Protein AF-A0A838SJP7-F1 (afdb_monomer_lite)

Structure (mmCIF, N/CA/C/O backbone):
data_AF-A0A838SJP7-F1
#
_entry.id   AF-A0A838SJP7-F1
#
loop_
_atom_site.group_PDB
_atom_site.id
_atom_site.type_symbol
_atom_site.label_atom_id
_atom_site.label_alt_id
_atom_site.label_comp_id
_atom_site.label_asym_id
_atom_site.label_entity_id
_atom_site.label_seq_id
_atom_site.pdbx_PDB_ins_code
_atom_site.Cartn_x
_atom_site.Cartn_y
_atom_site.Cartn_z
_atom_site.occupancy
_atom_site.B_iso_or_equiv
_atom_site.auth_seq_id
_atom_site.auth_comp_id
_atom_site.auth_asym_id
_atom_site.auth_atom_id
_atom_site.pdbx_PDB_model_num
ATOM 1 N N . MET A 1 1 ? 67.060 33.204 -70.719 1.00 39.97 1 MET A N 1
ATOM 2 C CA . MET A 1 1 ? 67.240 33.918 -69.438 1.00 39.97 1 MET A CA 1
ATOM 3 C C . MET A 1 1 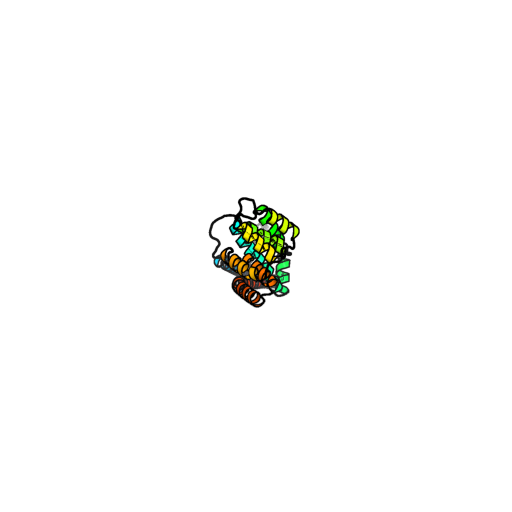? 65.880 34.005 -68.773 1.00 39.97 1 MET A C 1
ATOM 5 O O . MET A 1 1 ? 64.889 34.163 -69.470 1.00 39.97 1 MET A O 1
ATOM 9 N N . GLU A 1 2 ? 65.874 33.733 -67.476 1.00 40.06 2 GLU A N 1
ATOM 10 C CA . GLU A 1 2 ? 64.785 33.235 -66.629 1.00 40.06 2 GLU A CA 1
ATOM 11 C C . GLU A 1 2 ? 63.467 34.027 -66.650 1.00 40.06 2 GLU A C 1
ATOM 13 O O . GLU A 1 2 ? 63.434 35.211 -66.326 1.00 40.06 2 GLU A O 1
ATOM 18 N N . SER A 1 3 ? 62.356 33.327 -66.898 1.00 43.34 3 SER A N 1
ATOM 19 C CA . SER A 1 3 ? 61.020 33.724 -66.450 1.00 43.34 3 SER A CA 1
ATOM 20 C C . SER A 1 3 ? 60.766 33.109 -65.071 1.00 43.34 3 SER A C 1
ATOM 22 O O . SER A 1 3 ? 60.352 31.955 -64.966 1.00 43.34 3 SER A O 1
ATOM 24 N N . LYS A 1 4 ? 61.049 33.863 -64.003 1.00 46.22 4 LYS A N 1
ATOM 25 C CA . LYS A 1 4 ? 60.664 33.484 -62.637 1.00 46.22 4 LYS A CA 1
ATOM 26 C C . LYS A 1 4 ? 59.152 33.643 -62.493 1.00 46.22 4 LYS A C 1
ATOM 28 O O . LYS A 1 4 ? 58.646 34.757 -62.381 1.00 46.22 4 LYS A O 1
ATOM 33 N N . GLN A 1 5 ? 58.452 32.512 -62.537 1.00 49.16 5 GLN A N 1
ATOM 34 C CA . GLN A 1 5 ? 57.064 32.389 -62.111 1.00 49.16 5 GLN A CA 1
ATOM 35 C C . GLN A 1 5 ? 56.946 32.852 -60.656 1.00 49.16 5 GLN A C 1
ATOM 37 O O . GLN A 1 5 ? 57.627 32.332 -59.771 1.00 49.16 5 GLN A O 1
ATOM 42 N N . LEU A 1 6 ? 56.075 33.834 -60.431 1.00 42.12 6 LEU A N 1
ATOM 43 C CA . LEU A 1 6 ? 55.527 34.129 -59.116 1.00 42.12 6 LEU A CA 1
ATOM 44 C C . LEU A 1 6 ? 54.721 32.897 -58.685 1.00 42.12 6 LEU A C 1
ATOM 46 O O . LEU A 1 6 ? 53.654 32.626 -59.230 1.00 42.12 6 LEU A O 1
ATOM 50 N N . VAL A 1 7 ? 55.266 32.125 -57.750 1.00 49.41 7 VAL A N 1
ATOM 51 C CA . VAL A 1 7 ? 54.495 31.148 -56.984 1.00 49.41 7 VAL A CA 1
ATOM 52 C C . VAL A 1 7 ? 53.658 31.959 -56.003 1.00 49.41 7 VAL A C 1
ATOM 54 O O . VAL A 1 7 ? 54.206 32.585 -55.101 1.00 49.41 7 VAL A O 1
ATOM 57 N N . ASP A 1 8 ? 52.350 32.006 -56.236 1.00 49.16 8 ASP A N 1
ATOM 58 C CA . ASP A 1 8 ? 51.366 32.512 -55.284 1.00 49.16 8 ASP A CA 1
ATOM 59 C C . ASP A 1 8 ? 51.040 31.382 -54.287 1.00 49.16 8 ASP A C 1
ATOM 61 O O . ASP A 1 8 ? 50.435 30.384 -54.684 1.00 49.16 8 ASP A O 1
ATOM 65 N N . PRO A 1 9 ? 51.455 31.479 -53.010 1.00 47.22 9 PRO A N 1
ATOM 66 C CA . PRO A 1 9 ? 51.273 30.408 -52.036 1.00 47.22 9 PRO A CA 1
ATOM 67 C C . PRO A 1 9 ? 49.870 30.392 -51.403 1.00 47.22 9 PRO A C 1
ATOM 69 O O . PRO A 1 9 ? 49.667 29.697 -50.413 1.00 47.22 9 PRO A O 1
ATOM 72 N N . THR A 1 10 ? 48.898 31.151 -51.921 1.00 48.44 10 THR A N 1
ATOM 73 C CA . THR A 1 10 ? 47.579 31.293 -51.273 1.00 48.44 10 THR A CA 1
ATOM 74 C C . THR A 1 10 ? 46.455 30.435 -51.860 1.00 48.44 10 THR A C 1
ATOM 76 O O . THR A 1 10 ? 45.319 30.522 -51.390 1.00 48.44 10 THR A O 1
ATOM 79 N N . SER A 1 11 ? 46.742 29.567 -52.837 1.00 43.69 11 SER A N 1
ATOM 80 C CA . SER A 1 11 ? 45.708 28.760 -53.511 1.00 43.69 11 SER A CA 1
ATOM 81 C C . SER A 1 11 ? 45.457 27.366 -52.917 1.00 43.69 11 SER A C 1
ATOM 83 O O . SER A 1 11 ? 44.353 26.854 -53.085 1.00 43.69 11 SER A O 1
ATOM 85 N N . ASP A 1 12 ? 46.390 26.792 -52.150 1.00 44.19 12 ASP A N 1
ATOM 86 C CA . ASP A 1 12 ? 46.246 25.409 -51.653 1.00 44.19 12 ASP A CA 1
ATOM 87 C C . ASP A 1 12 ? 45.574 25.286 -50.276 1.00 44.19 12 ASP A C 1
ATOM 89 O O . ASP A 1 12 ? 45.090 24.221 -49.915 1.00 44.19 12 ASP A O 1
ATOM 93 N N . THR A 1 13 ? 45.466 26.359 -49.489 1.00 44.88 13 THR A N 1
ATOM 94 C CA . THR A 1 13 ? 44.974 26.248 -48.096 1.00 44.88 13 THR A CA 1
ATOM 95 C C . THR A 1 13 ? 43.455 26.392 -47.944 1.00 44.88 13 THR A C 1
ATOM 97 O O . THR A 1 13 ? 42.949 26.397 -46.824 1.00 44.88 13 THR A O 1
ATOM 100 N N . ARG A 1 14 ? 42.703 26.546 -49.043 1.00 39.28 14 ARG A N 1
ATOM 101 C CA . ARG A 1 14 ? 41.240 26.753 -49.006 1.00 39.28 14 ARG A CA 1
ATOM 102 C C . ARG A 1 14 ? 40.398 25.536 -49.392 1.00 39.28 14 ARG A C 1
ATOM 104 O O . ARG A 1 14 ? 39.179 25.633 -49.293 1.00 39.28 14 ARG A O 1
ATOM 111 N N . LEU A 1 15 ? 41.009 24.423 -49.797 1.00 43.50 15 LEU A N 1
ATOM 112 C CA . LEU A 1 15 ? 40.281 23.231 -50.259 1.00 43.50 15 LEU A CA 1
ATOM 113 C C . LEU A 1 15 ? 40.162 22.100 -49.223 1.00 43.50 15 LEU A C 1
ATOM 115 O O . LEU A 1 15 ? 39.447 21.145 -49.492 1.00 43.50 15 LEU A O 1
ATOM 119 N N . ASP A 1 16 ? 40.749 22.240 -48.031 1.00 40.62 16 ASP A N 1
ATOM 120 C CA . ASP A 1 16 ? 40.711 21.196 -46.986 1.00 40.62 16 ASP A CA 1
ATOM 121 C C . ASP A 1 16 ? 39.769 21.494 -45.804 1.00 40.62 16 ASP A C 1
ATOM 123 O O . ASP A 1 16 ? 39.676 20.714 -44.863 1.00 40.62 16 ASP A O 1
ATOM 127 N N . LEU A 1 17 ? 39.000 22.589 -45.839 1.00 45.03 17 LEU A N 1
ATOM 128 C CA . LEU A 1 17 ? 37.960 22.876 -44.827 1.00 45.03 17 LEU A CA 1
ATOM 129 C C . LEU A 1 17 ? 36.590 22.286 -45.191 1.00 45.03 17 LEU A C 1
ATOM 131 O O . LEU A 1 17 ? 35.548 22.749 -44.728 1.00 45.03 17 LEU A O 1
ATOM 135 N N . GLN A 1 18 ? 36.607 21.269 -46.043 1.00 43.44 18 GLN A N 1
ATOM 136 C CA . GLN A 1 18 ? 35.438 20.523 -46.468 1.00 43.44 18 GLN A CA 1
ATOM 137 C C . GLN A 1 18 ? 35.717 19.025 -46.311 1.00 43.44 18 GLN A C 1
ATOM 139 O O . GLN A 1 18 ? 35.424 18.224 -47.194 1.00 43.44 18 GLN A O 1
ATOM 144 N N . GLU A 1 19 ? 36.239 18.634 -45.142 1.00 46.19 19 GLU A N 1
ATOM 145 C CA . GLU A 1 19 ? 35.730 17.414 -44.520 1.00 46.19 19 GLU A CA 1
ATOM 146 C C . GLU A 1 19 ? 34.224 17.633 -44.375 1.00 46.19 19 GLU A C 1
ATOM 148 O O . GLU A 1 19 ? 33.737 18.255 -43.429 1.00 46.19 19 GLU A O 1
ATOM 153 N N . GLU A 1 20 ? 33.482 17.204 -45.398 1.00 45.81 20 GLU A N 1
ATOM 154 C CA . GLU A 1 20 ? 32.077 16.899 -45.251 1.00 45.81 20 GLU A CA 1
ATOM 155 C C . GLU A 1 20 ? 31.984 16.056 -43.990 1.00 45.81 20 GLU A C 1
ATOM 157 O O . GLU A 1 20 ? 32.400 14.896 -43.969 1.00 45.81 20 GLU A O 1
ATOM 162 N N . ILE A 1 21 ? 31.459 16.643 -42.919 1.00 51.12 21 ILE A N 1
ATOM 163 C CA . ILE A 1 21 ? 30.946 15.852 -41.822 1.00 51.12 21 ILE A CA 1
ATOM 164 C C . ILE A 1 21 ? 29.788 15.093 -42.461 1.00 51.12 21 ILE A C 1
ATOM 166 O O . ILE A 1 21 ? 28.665 15.596 -42.532 1.00 51.12 21 ILE A O 1
ATOM 170 N N . GLN A 1 22 ? 30.083 13.918 -43.019 1.00 52.28 22 GLN A N 1
ATOM 171 C CA . GLN A 1 22 ? 29.108 12.967 -43.514 1.00 52.28 22 GLN A CA 1
ATOM 172 C C . GLN A 1 22 ? 28.396 12.429 -42.280 1.00 52.28 22 GLN A C 1
ATOM 174 O O . GLN A 1 22 ? 28.623 11.312 -41.822 1.00 52.28 22 GLN A O 1
ATOM 179 N N . PHE A 1 23 ? 27.552 13.278 -41.691 1.00 53.94 23 PHE A N 1
ATOM 180 C CA . PHE A 1 23 ? 26.552 12.875 -40.731 1.00 53.94 23 PHE A CA 1
ATOM 181 C C . PHE A 1 23 ? 25.735 11.812 -41.439 1.00 53.94 23 PHE A C 1
ATOM 183 O O . PHE A 1 23 ? 24.982 12.101 -42.370 1.00 53.94 23 PHE A O 1
ATOM 190 N N . SER A 1 24 ? 25.972 10.563 -41.048 1.00 65.50 24 SER A N 1
ATOM 191 C CA . SER A 1 24 ? 25.307 9.408 -41.619 1.00 65.50 24 SER A CA 1
ATOM 192 C C . SER A 1 24 ? 23.805 9.665 -41.554 1.00 65.50 24 SER A C 1
ATOM 194 O O . SER A 1 24 ? 23.215 9.680 -40.477 1.00 65.50 24 SER A O 1
ATOM 196 N N . SER A 1 25 ? 23.178 9.917 -42.707 1.00 68.38 25 SER A N 1
ATOM 197 C CA . SER A 1 25 ? 21.729 10.137 -42.804 1.00 68.38 25 SER A CA 1
ATOM 198 C C . SER A 1 25 ? 20.963 8.972 -42.158 1.00 68.38 25 SER A C 1
ATOM 200 O O . SER A 1 25 ? 19.933 9.168 -41.517 1.00 68.38 25 SER A O 1
ATOM 202 N N . LEU A 1 26 ? 21.552 7.774 -42.221 1.00 68.62 26 LEU A N 1
ATOM 203 C CA . LEU A 1 26 ? 21.136 6.574 -41.503 1.00 68.62 26 LEU A CA 1
ATOM 204 C C . LEU A 1 26 ? 21.110 6.762 -39.979 1.00 68.62 26 LEU A C 1
ATOM 206 O O . LEU A 1 26 ? 20.119 6.401 -39.351 1.00 68.62 26 LEU A O 1
ATOM 210 N N . LEU A 1 27 ? 22.148 7.359 -39.387 1.00 70.06 27 LEU A N 1
ATOM 211 C CA . LEU A 1 27 ? 22.203 7.647 -37.950 1.00 70.06 27 LEU A CA 1
ATOM 212 C C . LEU A 1 27 ? 21.099 8.628 -37.537 1.00 70.06 27 LEU A C 1
ATOM 214 O O . LEU A 1 27 ? 20.432 8.407 -36.529 1.00 70.06 27 LEU A O 1
ATOM 218 N N . THR A 1 28 ? 20.850 9.667 -38.336 1.00 78.31 28 THR A N 1
ATOM 219 C CA . THR A 1 28 ? 19.790 10.648 -38.056 1.00 78.31 28 THR A CA 1
ATOM 220 C C . THR A 1 28 ? 18.397 10.024 -38.146 1.00 78.31 28 THR A C 1
ATOM 222 O O . THR A 1 28 ? 17.562 10.272 -37.280 1.00 78.31 28 THR A O 1
ATOM 225 N N . VAL A 1 29 ? 18.139 9.178 -39.151 1.00 77.31 29 VAL A N 1
ATOM 226 C CA . VAL A 1 29 ? 16.848 8.482 -39.312 1.00 77.31 29 VAL A CA 1
ATOM 227 C C . VAL A 1 29 ? 16.608 7.480 -38.183 1.00 77.31 29 VAL A C 1
ATOM 229 O O . VAL A 1 29 ? 15.500 7.414 -37.654 1.00 77.31 29 VAL A O 1
ATOM 232 N N . VAL A 1 30 ? 17.635 6.732 -37.773 1.00 70.38 30 VAL A N 1
ATOM 233 C CA . VAL A 1 30 ? 17.539 5.793 -36.645 1.00 70.38 30 VAL A CA 1
ATOM 234 C C . VAL A 1 30 ? 17.325 6.542 -35.332 1.00 70.38 30 VAL A C 1
ATOM 236 O O . VAL A 1 30 ? 16.440 6.169 -34.568 1.00 70.38 30 VAL A O 1
ATOM 239 N N . CYS A 1 31 ? 18.062 7.631 -35.096 1.00 75.00 31 CYS A N 1
ATOM 240 C CA . CYS A 1 31 ? 17.875 8.480 -33.920 1.00 75.00 31 CYS A CA 1
ATOM 241 C C . CYS A 1 31 ? 16.445 9.034 -33.864 1.00 75.00 31 CYS A C 1
ATOM 243 O O . CYS A 1 31 ? 15.771 8.921 -32.845 1.00 75.00 31 CYS A O 1
ATOM 245 N N . LEU A 1 32 ? 15.929 9.527 -34.992 1.00 81.94 32 LEU A N 1
ATOM 246 C CA . LEU A 1 32 ? 14.564 10.033 -35.085 1.00 81.94 32 LEU A CA 1
ATOM 247 C C . LEU A 1 32 ? 13.522 8.932 -34.849 1.00 81.94 32 LEU A C 1
ATOM 249 O O . LEU A 1 32 ? 12.535 9.177 -34.161 1.00 81.94 32 LEU A O 1
ATOM 253 N N . MET A 1 33 ? 13.745 7.715 -35.356 1.00 78.38 33 MET A N 1
ATOM 254 C CA . MET A 1 33 ? 12.860 6.571 -35.115 1.00 78.38 33 MET A CA 1
ATOM 255 C C . MET A 1 33 ? 12.864 6.152 -33.639 1.00 78.38 33 MET A C 1
ATOM 257 O O . MET A 1 33 ? 11.799 5.910 -33.078 1.00 78.38 33 MET A O 1
ATOM 261 N N . VAL A 1 34 ? 14.034 6.119 -32.996 1.00 78.88 34 VAL A N 1
ATOM 262 C CA . VAL A 1 34 ? 14.177 5.833 -31.560 1.00 78.88 34 VAL A CA 1
ATOM 263 C C . VAL A 1 34 ? 13.486 6.908 -30.721 1.00 78.88 34 VAL A C 1
ATOM 265 O O . VAL A 1 34 ? 12.701 6.576 -29.834 1.00 78.88 34 VAL A O 1
ATOM 268 N N . CYS A 1 35 ? 13.696 8.188 -31.034 1.00 79.69 35 CYS A N 1
ATOM 269 C CA . CYS A 1 35 ? 13.020 9.293 -30.358 1.00 79.69 35 CYS A CA 1
ATOM 270 C C . CYS A 1 35 ? 11.501 9.243 -30.558 1.00 79.69 35 CYS A C 1
ATOM 272 O O . CYS A 1 35 ? 10.759 9.443 -29.602 1.00 79.69 35 CYS A O 1
ATOM 274 N N . ALA A 1 36 ? 11.024 8.948 -31.770 1.00 82.19 36 ALA A N 1
ATOM 275 C CA . ALA A 1 36 ? 9.597 8.825 -32.057 1.00 82.19 36 ALA A CA 1
ATOM 276 C C . ALA A 1 36 ? 8.967 7.619 -31.342 1.00 82.19 36 ALA A C 1
ATOM 278 O O . ALA A 1 36 ? 7.866 7.739 -30.808 1.00 82.19 36 ALA A O 1
ATOM 279 N N . ALA A 1 37 ? 9.669 6.483 -31.278 1.00 78.75 37 ALA A N 1
ATOM 280 C CA . ALA A 1 37 ? 9.228 5.302 -30.541 1.00 78.75 37 ALA A CA 1
ATOM 281 C C . ALA A 1 37 ? 9.168 5.569 -29.029 1.00 78.75 37 ALA A C 1
ATOM 283 O O . ALA A 1 37 ? 8.153 5.278 -28.399 1.00 78.75 37 ALA A O 1
ATOM 284 N N . GLY A 1 38 ? 10.207 6.191 -28.462 1.00 76.69 38 GLY A N 1
ATOM 285 C CA . GLY A 1 38 ? 10.229 6.606 -27.058 1.00 76.69 38 GLY A CA 1
ATOM 286 C C . GLY A 1 38 ? 9.119 7.608 -26.737 1.00 76.69 38 GLY A C 1
ATOM 287 O O . GLY A 1 38 ? 8.374 7.422 -25.779 1.00 76.69 38 GLY A O 1
ATOM 288 N N . MET A 1 39 ? 8.930 8.623 -27.585 1.00 80.31 39 MET A N 1
ATOM 289 C CA . MET A 1 39 ? 7.854 9.604 -27.428 1.00 80.31 39 MET A CA 1
ATOM 290 C C . MET A 1 39 ? 6.471 8.953 -27.537 1.00 80.31 39 MET A C 1
ATOM 292 O O . MET A 1 39 ? 5.584 9.279 -26.757 1.00 80.31 39 MET A O 1
ATOM 296 N N . GLY A 1 40 ? 6.282 8.006 -28.460 1.00 80.88 40 GLY A N 1
ATOM 297 C CA . GLY A 1 40 ? 5.042 7.243 -28.597 1.00 80.88 40 GLY A CA 1
ATOM 298 C C . GLY A 1 40 ? 4.737 6.384 -27.369 1.00 80.88 40 GLY A C 1
ATOM 299 O O . GLY A 1 40 ? 3.595 6.366 -26.914 1.00 80.88 40 GLY A O 1
ATOM 300 N N . LEU A 1 41 ? 5.751 5.731 -26.789 1.00 76.38 41 LEU A N 1
ATOM 301 C CA . LEU A 1 41 ? 5.622 4.967 -25.543 1.00 76.38 41 LEU A CA 1
ATOM 302 C C . LEU A 1 41 ? 5.263 5.867 -24.356 1.00 76.38 41 LEU A C 1
ATOM 304 O O . LEU A 1 41 ? 4.349 5.540 -23.600 1.00 76.38 41 LEU A O 1
ATOM 308 N N . LEU A 1 42 ? 5.924 7.020 -24.222 1.00 74.75 42 LEU A N 1
ATOM 309 C CA . LEU A 1 42 ? 5.605 8.005 -23.186 1.00 74.75 42 LEU A CA 1
ATOM 310 C C . LEU A 1 42 ? 4.189 8.555 -23.362 1.00 74.75 42 LEU A C 1
ATOM 312 O O . LEU A 1 42 ? 3.421 8.618 -22.405 1.00 74.75 42 LEU A O 1
ATOM 316 N N . PHE A 1 43 ? 3.809 8.900 -24.592 1.00 77.44 43 PHE A N 1
ATOM 317 C CA . PHE A 1 43 ? 2.475 9.402 -24.894 1.00 77.44 43 PHE A CA 1
ATOM 318 C C . PHE A 1 43 ? 1.406 8.345 -24.608 1.00 77.44 43 PHE A C 1
ATOM 320 O O . PHE A 1 43 ? 0.384 8.664 -24.012 1.00 77.44 43 PHE A O 1
ATOM 327 N N . TRP A 1 44 ? 1.650 7.077 -24.940 1.00 74.31 44 TRP A N 1
ATOM 328 C CA . TRP A 1 44 ? 0.776 5.956 -24.585 1.00 74.31 44 TRP A CA 1
ATOM 329 C C . TRP A 1 44 ? 0.649 5.765 -23.065 1.00 74.31 44 TRP A C 1
ATOM 331 O O . TRP A 1 44 ? -0.452 5.562 -22.551 1.00 74.31 44 TRP A O 1
ATOM 341 N N . ALA A 1 45 ? 1.756 5.880 -22.324 1.00 68.50 45 ALA A N 1
ATOM 342 C CA . ALA A 1 45 ? 1.760 5.780 -20.865 1.00 68.50 45 ALA A CA 1
ATOM 343 C C . ALA A 1 45 ? 0.970 6.922 -20.195 1.00 68.50 45 ALA A C 1
ATOM 345 O O . ALA A 1 45 ? 0.226 6.693 -19.236 1.00 68.50 45 ALA A O 1
ATOM 346 N N . VAL A 1 46 ? 1.099 8.142 -20.724 1.00 67.31 46 VAL A N 1
ATOM 347 C CA . VAL A 1 46 ? 0.424 9.341 -20.208 1.00 67.31 46 VAL A CA 1
ATOM 348 C C . VAL A 1 46 ? -1.053 9.380 -20.607 1.00 67.31 46 VAL A C 1
ATOM 350 O O . VAL A 1 46 ? -1.898 9.656 -19.766 1.00 67.31 46 VAL A O 1
ATOM 353 N N . THR A 1 47 ? -1.398 9.070 -21.857 1.00 63.19 47 THR A N 1
ATOM 354 C CA . THR A 1 47 ? -2.779 9.211 -22.366 1.00 63.19 47 THR A CA 1
ATOM 355 C C . THR A 1 47 ? -3.751 8.149 -21.867 1.00 63.19 47 THR A C 1
ATOM 357 O O . THR A 1 47 ? -4.947 8.406 -21.840 1.00 63.19 47 THR A O 1
ATOM 360 N N . LEU A 1 48 ? -3.272 6.985 -21.418 1.00 51.47 48 LEU A N 1
ATOM 361 C CA . LEU A 1 48 ? -4.107 6.014 -20.698 1.00 51.47 48 LEU A CA 1
ATOM 362 C C . LEU A 1 48 ? -4.081 6.204 -19.169 1.00 51.47 48 LEU A C 1
ATOM 364 O O . LEU A 1 48 ? -4.695 5.409 -18.453 1.00 51.47 48 LEU A O 1
ATOM 368 N N . SER A 1 49 ? -3.373 7.219 -18.663 1.00 50.66 49 SER A N 1
ATOM 369 C CA . SER A 1 49 ? -3.533 7.721 -17.294 1.00 50.66 49 SER A CA 1
ATOM 370 C C . SER A 1 49 ? -4.647 8.771 -17.296 1.00 50.66 49 SER A C 1
ATOM 372 O O . SER A 1 49 ? -4.404 9.955 -17.080 1.00 50.66 49 SER A O 1
ATOM 374 N N . ASP A 1 50 ? -5.871 8.342 -17.598 1.00 44.97 50 ASP A N 1
ATOM 375 C CA . ASP A 1 50 ? -7.030 9.205 -17.882 1.00 44.97 50 ASP A CA 1
ATOM 376 C C . ASP A 1 50 ? -7.615 9.911 -16.636 1.00 44.97 50 ASP A C 1
ATOM 378 O O . ASP A 1 50 ? -8.794 10.234 -16.581 1.00 44.97 50 ASP A O 1
ATOM 382 N N . ASP A 1 51 ? -6.801 10.156 -15.605 1.00 46.56 51 ASP A N 1
ATOM 383 C CA . ASP A 1 51 ? -7.261 10.726 -14.331 1.00 46.56 51 ASP A CA 1
ATOM 384 C C . ASP A 1 51 ? -6.335 11.832 -13.791 1.00 46.56 51 ASP A C 1
ATOM 386 O O . ASP A 1 51 ? -6.383 12.220 -12.619 1.00 46.56 51 ASP A O 1
ATOM 390 N N . VAL A 1 52 ? -5.495 12.391 -14.673 1.00 44.50 52 VAL A N 1
ATOM 391 C CA . VAL A 1 52 ? -4.745 13.631 -14.421 1.00 44.50 52 VAL A CA 1
ATOM 392 C C . VAL A 1 52 ? -5.630 14.824 -14.777 1.00 44.50 52 VAL A C 1
ATOM 394 O O . VAL A 1 52 ? -5.332 15.609 -15.676 1.00 44.50 52 VAL A O 1
ATOM 397 N N . ARG A 1 53 ? -6.766 14.974 -14.090 1.00 39.97 53 ARG A N 1
ATOM 398 C CA . ARG A 1 53 ? -7.499 16.244 -14.090 1.00 39.97 53 ARG A CA 1
ATOM 399 C C . ARG A 1 53 ? -8.041 16.591 -12.706 1.00 39.97 53 ARG A C 1
ATOM 401 O O . ARG A 1 53 ? -9.042 16.051 -12.263 1.00 39.97 53 ARG A O 1
ATOM 408 N N . LEU A 1 54 ? -7.370 17.592 -12.129 1.00 41.88 54 LEU A N 1
ATOM 409 C CA . LEU A 1 54 ? -7.891 18.678 -11.291 1.00 41.88 54 LEU A CA 1
ATOM 410 C C . LEU A 1 54 ? -8.673 18.277 -10.029 1.00 41.88 54 LEU A C 1
ATOM 412 O O . LEU A 1 54 ? -9.877 18.052 -10.089 1.00 41.88 54 LEU A O 1
ATOM 416 N N . ALA A 1 55 ? -8.007 18.348 -8.875 1.00 34.25 55 ALA A N 1
ATOM 417 C CA . ALA A 1 55 ? -8.272 19.329 -7.809 1.00 34.25 55 ALA A CA 1
ATOM 418 C C . ALA A 1 55 ? -7.742 18.790 -6.471 1.00 34.25 55 ALA A C 1
ATOM 420 O O . ALA A 1 55 ? -8.156 17.715 -6.035 1.00 34.25 55 ALA A O 1
ATOM 421 N N . SER A 1 56 ? -6.875 19.566 -5.817 1.00 38.72 56 SER A N 1
ATOM 422 C CA . SER A 1 56 ? -6.487 19.356 -4.420 1.00 38.72 56 SER A CA 1
ATOM 423 C C . SER A 1 56 ? -7.736 19.308 -3.531 1.00 38.72 56 SER A C 1
ATOM 425 O O . SER A 1 56 ? -8.691 20.066 -3.730 1.00 38.72 56 SER A O 1
ATOM 427 N N . PRO A 1 57 ? -7.780 18.348 -2.603 1.00 52.53 57 PRO A N 1
ATOM 428 C CA . PRO A 1 57 ? -7.104 18.470 -1.315 1.00 52.53 57 PRO A CA 1
ATOM 429 C C . PRO A 1 57 ? -5.914 17.510 -1.243 1.00 52.53 57 PRO A C 1
ATOM 431 O O . PRO A 1 57 ? -6.047 16.354 -1.639 1.00 52.53 57 PRO A O 1
ATOM 434 N N . GLU A 1 58 ? -4.766 17.984 -0.753 1.00 60.56 58 GLU A N 1
ATOM 435 C CA . GLU A 1 58 ? -3.474 17.266 -0.742 1.00 60.56 58 GLU A CA 1
ATOM 436 C C . GLU A 1 58 ? -3.587 15.808 -0.265 1.00 60.56 58 GLU A C 1
ATOM 438 O O . GLU A 1 58 ? -2.952 14.918 -0.827 1.00 60.56 58 GLU A O 1
ATOM 443 N N . SER A 1 59 ? -4.489 15.523 0.680 1.00 59.09 59 SER A N 1
ATOM 444 C CA . SER A 1 59 ? -4.698 14.169 1.191 1.00 59.09 59 SER A CA 1
ATOM 445 C C . SER A 1 59 ? -5.363 13.190 0.213 1.00 59.09 59 SER A C 1
ATOM 447 O O . SER A 1 59 ? -5.093 11.992 0.276 1.00 59.09 59 SER A O 1
ATOM 449 N N . ARG A 1 60 ? -6.185 13.652 -0.742 1.00 69.50 60 ARG A N 1
ATOM 450 C CA . ARG A 1 60 ? -6.771 12.775 -1.778 1.00 69.50 60 ARG A CA 1
ATOM 451 C C . ARG A 1 60 ? -5.759 12.419 -2.866 1.00 69.50 60 ARG A C 1
ATOM 453 O O . ARG A 1 60 ? -5.816 11.322 -3.421 1.00 69.50 60 ARG A O 1
ATOM 460 N N . ASP A 1 61 ? -4.831 13.327 -3.150 1.00 78.25 61 ASP A N 1
ATOM 461 C CA . ASP A 1 61 ? -3.712 13.047 -4.048 1.00 78.25 61 ASP A CA 1
ATOM 462 C C . ASP A 1 61 ? -2.711 12.098 -3.377 1.00 78.25 61 ASP A C 1
ATOM 464 O O . ASP A 1 61 ? -2.276 11.134 -4.011 1.00 78.25 61 ASP A O 1
ATOM 468 N N . LEU A 1 62 ? -2.440 12.290 -2.080 1.00 85.06 62 LEU A N 1
ATOM 469 C CA . LEU A 1 62 ? -1.597 11.389 -1.295 1.00 85.06 62 LEU A CA 1
ATOM 470 C C . LEU A 1 62 ? -2.179 9.972 -1.232 1.00 85.06 62 LEU A C 1
ATOM 472 O O . LEU A 1 62 ? -1.468 9.020 -1.534 1.00 85.06 62 LEU A O 1
ATOM 476 N N . GLU A 1 63 ? -3.476 9.824 -0.944 1.00 87.88 63 GLU A N 1
ATOM 477 C CA . GLU A 1 63 ? -4.177 8.531 -0.980 1.00 87.88 63 GLU A CA 1
ATOM 478 C C . GLU A 1 63 ? -3.989 7.817 -2.319 1.00 87.88 63 GLU A C 1
ATOM 480 O O . GLU A 1 63 ? -3.660 6.630 -2.363 1.00 87.88 63 GLU A O 1
ATOM 485 N N . ARG A 1 64 ? -4.190 8.535 -3.427 1.00 84.94 64 ARG A N 1
ATOM 486 C CA . ARG A 1 64 ? -4.089 7.963 -4.771 1.00 84.94 64 ARG A CA 1
ATOM 487 C C . ARG A 1 64 ? -2.658 7.531 -5.089 1.00 84.94 64 ARG A C 1
ATOM 489 O O . ARG A 1 64 ? -2.460 6.448 -5.645 1.00 84.94 64 ARG A O 1
ATOM 496 N N . ILE A 1 65 ? -1.672 8.366 -4.760 1.00 84.31 65 ILE A N 1
ATOM 497 C CA . ILE A 1 65 ? -0.251 8.071 -4.981 1.00 84.31 65 ILE A CA 1
ATOM 498 C C . ILE A 1 65 ? 0.173 6.884 -4.115 1.00 84.31 65 ILE A C 1
ATOM 500 O O . ILE A 1 65 ? 0.695 5.905 -4.651 1.00 84.31 65 ILE A O 1
ATOM 504 N N . ALA A 1 66 ? -0.127 6.925 -2.816 1.00 88.19 66 ALA A N 1
ATOM 505 C CA . ALA A 1 66 ? 0.200 5.871 -1.868 1.00 88.19 66 ALA A CA 1
ATOM 506 C C . ALA A 1 66 ? -0.463 4.548 -2.250 1.00 88.19 66 ALA A C 1
ATOM 508 O O . ALA A 1 66 ? 0.220 3.535 -2.366 1.00 88.19 66 ALA A O 1
ATOM 509 N N . SER A 1 67 ? -1.764 4.556 -2.558 1.00 87.81 67 SER A N 1
ATOM 510 C CA . SER A 1 67 ? -2.467 3.354 -3.008 1.00 87.81 67 SER A CA 1
ATOM 511 C C . SER A 1 67 ? -1.816 2.765 -4.253 1.00 87.81 67 SER A C 1
ATOM 513 O O . SER A 1 67 ? -1.703 1.548 -4.350 1.00 87.81 67 SER A O 1
ATOM 515 N N . ARG A 1 68 ? -1.387 3.588 -5.216 1.00 82.81 68 ARG A N 1
ATOM 516 C CA . ARG A 1 68 ? -0.741 3.100 -6.439 1.00 82.81 68 ARG A CA 1
ATOM 517 C C . ARG A 1 68 ? 0.640 2.509 -6.161 1.00 82.81 68 ARG A C 1
ATOM 519 O O . ARG A 1 68 ? 0.949 1.445 -6.690 1.00 82.81 68 ARG A O 1
ATOM 526 N N . MET A 1 69 ? 1.452 3.197 -5.364 1.00 84.38 69 MET A N 1
ATOM 527 C CA . MET A 1 69 ? 2.794 2.749 -4.997 1.00 84.38 69 MET A CA 1
ATOM 528 C C . MET A 1 69 ? 2.739 1.450 -4.186 1.00 84.38 69 MET A C 1
ATOM 530 O O . MET A 1 69 ? 3.388 0.476 -4.552 1.00 84.38 69 MET A O 1
ATOM 534 N N . LEU A 1 70 ? 1.885 1.385 -3.165 1.00 86.81 70 LEU A N 1
ATOM 535 C CA . LEU A 1 70 ? 1.729 0.205 -2.312 1.00 86.81 70 LEU A CA 1
ATOM 536 C C . LEU A 1 70 ? 1.068 -0.973 -3.046 1.00 86.81 70 LEU A C 1
ATOM 538 O O . LEU A 1 70 ? 1.462 -2.121 -2.846 1.00 86.81 70 LEU A O 1
ATOM 542 N N . SER A 1 71 ? 0.130 -0.714 -3.967 1.00 85.50 71 SER A N 1
ATOM 543 C CA . SER A 1 71 ? -0.411 -1.767 -4.851 1.00 85.50 71 SER A CA 1
ATOM 544 C C . SER A 1 71 ? 0.658 -2.361 -5.763 1.00 85.50 71 SER A C 1
ATOM 546 O O . SER A 1 71 ? 0.578 -3.527 -6.129 1.00 85.50 71 SER A O 1
ATOM 548 N N . PHE A 1 72 ? 1.649 -1.569 -6.169 1.00 81.00 72 PHE A N 1
ATOM 549 C CA . PHE A 1 72 ? 2.763 -2.082 -6.956 1.00 81.00 72 PHE A CA 1
ATOM 550 C C . PHE A 1 72 ? 3.741 -2.869 -6.076 1.00 81.00 72 PHE A C 1
ATOM 552 O O . PHE A 1 72 ? 4.071 -4.007 -6.406 1.00 81.00 72 PHE A O 1
ATOM 559 N N . GLU A 1 73 ? 4.134 -2.300 -4.932 1.00 82.38 73 GLU A N 1
ATOM 560 C CA . GLU A 1 73 ? 5.053 -2.913 -3.964 1.00 82.38 73 GLU A CA 1
ATOM 561 C C . GLU A 1 73 ? 4.537 -4.281 -3.478 1.00 82.38 73 GLU A C 1
ATOM 563 O O . GLU A 1 73 ? 5.264 -5.272 -3.503 1.00 82.38 73 GLU A O 1
ATOM 568 N N . SER A 1 74 ? 3.247 -4.378 -3.135 1.00 81.25 74 SER A N 1
ATOM 569 C CA . SER A 1 74 ? 2.597 -5.632 -2.710 1.00 81.25 74 SER A CA 1
ATOM 570 C C . SER A 1 74 ? 2.615 -6.733 -3.778 1.00 81.25 74 SER A C 1
ATOM 572 O O . SER A 1 74 ? 2.552 -7.916 -3.444 1.00 81.25 74 SER A O 1
ATOM 574 N N . ARG A 1 75 ? 2.759 -6.369 -5.058 1.00 80.69 75 ARG A N 1
ATOM 575 C CA . ARG A 1 75 ? 2.817 -7.299 -6.197 1.00 80.69 75 ARG A CA 1
ATOM 576 C C . ARG A 1 75 ? 4.252 -7.626 -6.618 1.00 80.69 75 ARG A C 1
ATOM 578 O O . ARG A 1 75 ? 4.444 -8.548 -7.410 1.00 80.69 75 ARG A O 1
ATOM 585 N N . LEU A 1 76 ? 5.269 -6.948 -6.075 1.00 79.88 76 LEU A N 1
ATOM 586 C CA . LEU A 1 76 ? 6.680 -7.244 -6.362 1.00 79.88 76 LEU A CA 1
ATOM 587 C C . LEU A 1 76 ? 7.072 -8.710 -6.125 1.00 79.88 76 LEU A C 1
ATOM 589 O O . LEU A 1 76 ? 7.806 -9.248 -6.959 1.00 79.88 76 LEU A O 1
ATOM 593 N N . PRO A 1 77 ? 6.601 -9.397 -5.061 1.00 80.81 77 PRO A N 1
ATOM 594 C CA . PRO A 1 77 ? 6.942 -10.803 -4.845 1.00 80.81 77 PRO A CA 1
ATOM 595 C C . PRO A 1 77 ? 6.429 -11.735 -5.950 1.00 80.81 77 PRO A C 1
ATOM 597 O O . PRO A 1 77 ? 6.979 -12.818 -6.137 1.00 80.81 77 PRO A O 1
ATOM 600 N N . GLU A 1 78 ? 5.394 -11.324 -6.687 1.00 81.56 78 GLU A N 1
ATOM 601 C CA . GLU A 1 78 ? 4.828 -12.084 -7.807 1.00 81.56 78 GLU A CA 1
ATOM 602 C C . GLU A 1 78 ? 5.587 -11.860 -9.124 1.00 81.56 78 GLU A C 1
ATOM 604 O O . GLU A 1 78 ? 5.392 -12.598 -10.094 1.00 81.56 78 GLU A O 1
ATOM 609 N N . LEU A 1 79 ? 6.452 -10.842 -9.184 1.00 79.31 79 LEU A N 1
ATOM 610 C CA . LEU A 1 79 ? 7.280 -10.565 -10.351 1.00 79.31 79 LEU A CA 1
ATOM 611 C C . LEU A 1 79 ? 8.429 -11.569 -10.466 1.00 79.31 79 LEU A C 1
ATOM 613 O O . LEU A 1 79 ? 8.915 -12.128 -9.481 1.00 79.31 79 LEU A O 1
ATOM 617 N N . SER A 1 80 ? 8.912 -11.765 -11.691 1.00 81.81 80 SER A N 1
ATOM 618 C CA . SER A 1 80 ? 10.108 -12.565 -11.941 1.00 81.81 80 SER A CA 1
ATOM 619 C C . SER A 1 80 ? 11.341 -11.948 -11.271 1.00 81.81 80 SER A C 1
ATOM 621 O O . SER A 1 80 ? 11.439 -10.735 -11.086 1.00 81.81 80 SER A O 1
ATOM 623 N N . SER A 1 81 ? 12.343 -12.773 -10.963 1.00 83.31 81 SER A N 1
ATOM 624 C CA . SER A 1 81 ? 13.586 -12.302 -10.336 1.00 83.31 81 SER A CA 1
ATOM 625 C C . SER A 1 81 ? 14.310 -11.228 -11.160 1.00 83.31 81 SER A C 1
ATOM 627 O O . SER A 1 81 ? 14.987 -10.380 -10.592 1.00 83.31 81 SER A O 1
ATOM 629 N N . PHE A 1 82 ? 14.166 -11.239 -12.491 1.00 80.00 82 PHE A N 1
ATOM 630 C CA . PHE A 1 82 ? 14.723 -10.204 -13.366 1.00 80.00 82 PHE A CA 1
ATOM 631 C C . PHE A 1 82 ? 14.002 -8.858 -13.204 1.00 80.00 82 PHE A C 1
ATOM 633 O O . PHE A 1 82 ? 14.657 -7.829 -13.061 1.00 80.00 82 PHE A O 1
ATOM 640 N N . GLU A 1 83 ? 12.667 -8.861 -13.171 1.00 80.50 83 GLU A N 1
ATOM 641 C CA . GLU A 1 83 ? 11.862 -7.655 -12.929 1.00 80.50 83 GLU A CA 1
ATOM 642 C C . GLU A 1 83 ? 12.161 -7.057 -11.545 1.00 80.50 83 GLU A C 1
ATOM 644 O O . GLU A 1 83 ? 12.324 -5.845 -11.425 1.00 80.50 83 GLU A O 1
ATOM 649 N N . GLN A 1 84 ? 12.327 -7.900 -10.519 1.00 81.38 84 GLN A N 1
ATOM 650 C CA . GLN A 1 84 ? 12.718 -7.458 -9.174 1.00 81.38 84 GLN A CA 1
ATOM 651 C C . GLN A 1 84 ? 14.112 -6.809 -9.152 1.00 81.38 84 GLN A C 1
ATOM 653 O O . GLN A 1 84 ? 14.328 -5.829 -8.442 1.00 81.38 84 GLN A O 1
ATOM 658 N N . VAL A 1 85 ? 15.069 -7.329 -9.931 1.00 82.12 85 VAL A N 1
ATOM 659 C CA . VAL A 1 85 ? 16.406 -6.723 -10.062 1.00 82.12 85 VAL A CA 1
ATOM 660 C C . VAL A 1 85 ? 16.329 -5.378 -10.781 1.00 82.12 85 VAL A C 1
ATOM 662 O O . VAL A 1 85 ? 16.954 -4.424 -10.328 1.00 82.12 85 VAL A O 1
ATOM 665 N N . MET A 1 86 ? 15.544 -5.277 -11.857 1.00 75.06 86 MET A N 1
ATOM 666 C CA . MET A 1 86 ? 15.331 -4.008 -12.561 1.00 75.06 86 MET A CA 1
ATOM 667 C C . MET A 1 86 ? 14.697 -2.947 -11.659 1.00 75.06 86 MET A C 1
ATOM 669 O O . MET A 1 86 ? 15.120 -1.796 -11.698 1.00 75.06 86 MET A O 1
ATOM 673 N N . TYR A 1 87 ? 13.739 -3.336 -10.814 1.00 74.81 87 TYR A N 1
ATOM 674 C CA . TYR A 1 87 ? 13.133 -2.443 -9.826 1.00 74.81 87 TYR A CA 1
ATOM 675 C C . TYR A 1 87 ? 14.169 -1.879 -8.841 1.00 74.81 87 TYR A C 1
ATOM 677 O O . TYR A 1 87 ? 14.268 -0.665 -8.679 1.00 74.81 87 TYR A O 1
ATOM 685 N N . ARG A 1 88 ? 15.018 -2.745 -8.269 1.00 77.50 88 ARG A N 1
ATOM 686 C CA . ARG A 1 88 ? 16.094 -2.323 -7.351 1.00 77.50 88 ARG A CA 1
ATOM 687 C C . ARG A 1 88 ? 17.132 -1.432 -8.035 1.00 77.50 88 ARG A C 1
ATOM 689 O O . ARG A 1 88 ? 17.551 -0.425 -7.479 1.00 77.50 88 ARG A O 1
ATOM 696 N N . LEU A 1 89 ? 17.518 -1.754 -9.274 1.00 76.25 89 LEU A N 1
ATOM 697 C CA . LEU A 1 89 ? 18.443 -0.923 -10.061 1.00 76.25 89 LEU A CA 1
ATOM 698 C C . LEU A 1 89 ? 17.876 0.470 -10.370 1.00 76.25 89 LEU A C 1
ATOM 700 O O . LEU A 1 89 ? 18.649 1.411 -10.536 1.00 76.25 89 LEU A O 1
ATOM 704 N N . GLY A 1 90 ? 16.548 0.605 -10.426 1.00 68.12 90 GLY A N 1
ATOM 705 C CA . GLY A 1 90 ? 15.847 1.880 -10.574 1.00 68.12 90 GLY A CA 1
ATOM 706 C C . GLY A 1 90 ? 15.903 2.792 -9.342 1.00 68.12 90 GLY A C 1
ATOM 707 O O . GLY A 1 90 ? 15.380 3.900 -9.407 1.00 68.12 90 GLY A O 1
ATOM 708 N N . GLY A 1 91 ? 16.537 2.362 -8.243 1.00 58.72 91 GLY A N 1
ATOM 709 C CA . GLY A 1 91 ? 16.740 3.173 -7.040 1.00 58.72 91 GLY A CA 1
ATOM 710 C C . GLY A 1 91 ? 15.592 3.132 -6.029 1.00 58.72 91 GLY A C 1
ATOM 711 O O . GLY A 1 91 ? 15.576 3.950 -5.117 1.00 58.72 91 GLY A O 1
ATOM 712 N N . GLN A 1 92 ? 14.640 2.205 -6.167 1.00 63.88 92 GLN A N 1
ATOM 713 C CA . GLN A 1 92 ? 13.584 1.982 -5.174 1.00 63.88 92 GLN A CA 1
ATOM 714 C C . GLN A 1 92 ? 13.951 0.780 -4.290 1.00 63.88 92 GLN A C 1
ATOM 716 O O . GLN A 1 92 ? 13.507 -0.346 -4.507 1.00 63.88 92 GLN A O 1
ATOM 721 N N . ASP A 1 93 ? 14.807 1.020 -3.295 1.00 57.16 93 ASP A N 1
ATOM 722 C CA . ASP A 1 93 ? 15.317 0.003 -2.360 1.00 57.16 93 ASP A CA 1
ATOM 723 C C . ASP A 1 93 ? 14.368 -0.226 -1.160 1.00 57.16 93 ASP A C 1
ATOM 725 O O . ASP A 1 93 ? 14.774 -0.218 -0.001 1.00 57.16 93 ASP A O 1
ATOM 729 N N . GLY A 1 94 ? 13.071 -0.435 -1.415 1.00 60.19 94 GLY A N 1
ATOM 730 C CA . GLY A 1 94 ? 12.093 -0.773 -0.365 1.00 60.19 94 GLY A CA 1
ATOM 731 C C . GLY A 1 94 ? 11.761 0.362 0.619 1.00 60.19 94 GLY A C 1
ATOM 732 O O . GLY A 1 94 ? 11.066 0.137 1.607 1.00 60.19 94 GLY A O 1
ATOM 733 N N . GLU A 1 95 ? 12.216 1.589 0.350 1.00 72.00 95 GLU A N 1
ATOM 734 C CA . GLU A 1 95 ? 11.913 2.785 1.152 1.00 72.00 95 GLU A CA 1
ATOM 735 C C . GLU A 1 95 ? 10.515 3.360 0.867 1.00 72.00 95 GLU A C 1
ATOM 737 O O . GLU A 1 95 ? 10.065 4.271 1.553 1.00 72.00 95 GLU A O 1
ATOM 742 N N . THR A 1 96 ? 9.778 2.814 -0.105 1.00 81.62 96 THR A N 1
ATOM 743 C CA . THR A 1 96 ? 8.473 3.344 -0.530 1.00 81.62 96 THR A CA 1
ATOM 744 C C . THR A 1 96 ? 7.458 3.413 0.611 1.00 81.62 96 THR A C 1
ATOM 746 O O . THR A 1 96 ? 6.750 4.406 0.750 1.00 81.62 96 THR A O 1
ATOM 749 N N . GLN A 1 97 ? 7.395 2.392 1.469 1.00 83.50 97 GLN A N 1
ATOM 750 C CA . GLN A 1 97 ? 6.487 2.406 2.620 1.00 83.50 97 GLN A CA 1
ATOM 751 C C . GLN A 1 97 ? 6.921 3.420 3.694 1.00 83.50 97 GLN A C 1
ATOM 753 O O . GLN A 1 97 ? 6.071 4.021 4.350 1.00 83.50 97 GLN A O 1
ATOM 758 N N . GLU A 1 98 ? 8.228 3.619 3.863 1.00 86.69 98 GLU A N 1
ATOM 759 C CA . GLU A 1 98 ? 8.807 4.588 4.799 1.00 86.69 98 GLU A CA 1
ATOM 760 C C . GLU A 1 98 ? 8.524 6.026 4.348 1.00 86.69 98 GLU A C 1
ATOM 762 O O . GLU A 1 98 ? 8.041 6.840 5.133 1.00 86.69 98 GLU A O 1
ATOM 767 N N . GLU A 1 99 ? 8.753 6.319 3.068 1.00 87.94 99 GLU A N 1
ATOM 768 C CA . GLU A 1 99 ? 8.499 7.624 2.457 1.00 87.94 99 GLU A CA 1
ATOM 769 C C . GLU A 1 99 ? 7.011 7.993 2.530 1.00 87.94 99 GLU A C 1
ATOM 771 O O . GLU A 1 99 ? 6.658 9.078 2.995 1.00 87.94 99 GLU A O 1
ATOM 776 N N . ILE A 1 100 ? 6.125 7.051 2.181 1.00 89.56 100 ILE A N 1
ATOM 777 C CA . ILE A 1 100 ? 4.677 7.240 2.317 1.00 89.56 100 ILE A CA 1
ATOM 778 C C . ILE A 1 100 ? 4.300 7.507 3.777 1.00 89.56 100 ILE A C 1
ATOM 780 O O . ILE A 1 100 ? 3.469 8.378 4.035 1.00 89.56 100 ILE A O 1
ATOM 784 N N . ARG A 1 101 ? 4.905 6.803 4.745 1.00 91.25 101 ARG A N 1
ATOM 785 C CA . ARG A 1 101 ? 4.639 7.056 6.167 1.00 91.25 101 ARG A CA 1
ATOM 786 C C . ARG A 1 101 ? 4.992 8.487 6.549 1.00 91.25 101 ARG A C 1
ATOM 788 O O . ARG A 1 101 ? 4.150 9.153 7.141 1.00 91.25 101 ARG A O 1
ATOM 795 N N . LEU A 1 102 ? 6.186 8.955 6.190 1.00 90.06 102 LEU A N 1
ATOM 796 C CA . LEU A 1 102 ? 6.630 10.316 6.498 1.00 90.06 102 LEU A CA 1
ATOM 797 C C . LEU A 1 102 ? 5.689 11.367 5.894 1.00 90.06 102 LEU A C 1
ATOM 799 O O . LEU A 1 102 ? 5.326 12.321 6.578 1.00 90.06 102 LEU A O 1
ATOM 803 N N . TRP A 1 103 ? 5.218 11.162 4.660 1.00 90.19 103 TRP A N 1
ATOM 804 C CA . TRP A 1 103 ? 4.238 12.060 4.043 1.00 90.19 103 TRP A CA 1
ATOM 805 C C . TRP A 1 103 ? 2.903 12.084 4.789 1.00 90.19 103 TRP A C 1
ATOM 807 O O . TRP A 1 103 ? 2.343 13.158 5.008 1.00 90.19 103 TRP A O 1
ATOM 817 N N . TYR A 1 104 ? 2.385 10.925 5.207 1.00 91.12 104 TYR A N 1
ATOM 818 C CA . TYR A 1 104 ? 1.156 10.878 6.003 1.00 91.12 104 TYR A CA 1
ATOM 819 C C . TYR A 1 104 ? 1.346 11.482 7.399 1.00 91.12 104 TYR A C 1
ATOM 821 O O . TYR A 1 104 ? 0.434 12.139 7.886 1.00 91.12 104 TYR A O 1
ATOM 829 N N . GLU A 1 105 ? 2.504 11.307 8.035 1.00 90.81 105 GLU A N 1
ATOM 830 C CA . GLU A 1 105 ? 2.817 11.935 9.326 1.00 90.81 105 GLU A CA 1
ATOM 831 C C . GLU A 1 105 ? 2.889 13.463 9.234 1.00 90.81 105 GLU A C 1
ATOM 833 O O . GLU A 1 105 ? 2.473 14.147 10.166 1.00 90.81 105 GLU A O 1
ATOM 838 N N . GLU A 1 106 ? 3.392 13.998 8.119 1.00 87.56 106 GLU A N 1
ATOM 839 C CA . GLU A 1 106 ? 3.423 15.441 7.858 1.00 87.56 106 GLU A CA 1
ATOM 840 C C . GLU A 1 106 ? 2.034 15.996 7.512 1.00 87.56 106 GLU A C 1
ATOM 842 O O . GLU A 1 106 ? 1.701 17.117 7.894 1.00 87.56 106 GLU A O 1
ATOM 847 N N . THR A 1 107 ? 1.216 15.209 6.808 1.00 86.50 107 THR A N 1
ATOM 848 C CA . THR A 1 107 ? -0.077 15.667 6.276 1.00 86.50 107 THR A CA 1
ATOM 849 C C . THR A 1 107 ? -1.226 15.506 7.273 1.00 86.50 107 THR A C 1
ATOM 851 O O . THR A 1 107 ? -2.146 16.320 7.277 1.00 86.50 107 THR A O 1
ATOM 854 N N . VAL A 1 108 ? -1.226 14.447 8.090 1.00 86.06 108 VAL A N 1
ATOM 855 C CA . VAL A 1 108 ? -2.345 14.132 8.988 1.00 86.06 108 VAL A CA 1
ATOM 856 C C . VAL A 1 108 ? -2.248 14.945 10.276 1.00 86.06 108 VAL A C 1
ATOM 858 O O . VAL A 1 108 ? -1.403 14.705 11.136 1.00 86.06 108 VAL A O 1
ATOM 861 N N . ASP A 1 109 ? -3.199 15.854 10.439 1.00 83.06 109 ASP A N 1
ATOM 862 C CA . ASP A 1 109 ? -3.387 16.696 11.617 1.00 83.06 109 ASP A CA 1
ATOM 863 C C . ASP A 1 109 ? -4.800 16.542 12.226 1.00 83.06 109 ASP A C 1
ATOM 865 O O . ASP A 1 109 ? -5.602 15.706 11.806 1.00 83.06 109 ASP A O 1
ATOM 869 N N . GLU A 1 110 ? -5.129 17.352 13.239 1.00 73.81 110 GLU A N 1
ATOM 870 C CA . GLU A 1 110 ? -6.449 17.329 13.895 1.00 73.81 110 GLU A C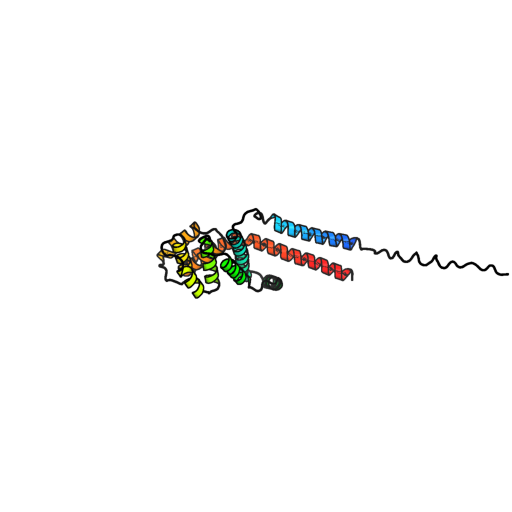A 1
ATOM 871 C C . GLU A 1 110 ? -7.612 17.751 12.973 1.00 73.81 110 GLU A C 1
ATOM 873 O O . GLU A 1 110 ? -8.765 17.434 13.265 1.00 73.81 110 GLU A O 1
ATOM 878 N N . GLN A 1 111 ? -7.337 18.465 11.876 1.00 75.62 111 GLN A N 1
ATOM 879 C CA . GLN A 1 111 ? -8.346 18.961 10.927 1.00 75.62 111 GLN A CA 1
ATOM 880 C C . GLN A 1 111 ? -8.502 18.060 9.695 1.00 75.62 111 GLN A C 1
ATOM 882 O O . GLN A 1 111 ? -9.397 18.274 8.872 1.00 75.62 111 GLN A O 1
ATOM 887 N N . SER A 1 112 ? -7.645 17.051 9.568 1.00 81.88 112 SER A N 1
ATOM 888 C CA . SER A 1 112 ? -7.634 16.108 8.461 1.00 81.88 112 SER A CA 1
ATOM 889 C C . SER A 1 112 ? -8.895 15.250 8.423 1.00 81.88 112 SER A C 1
ATOM 891 O O . SER A 1 112 ? -9.620 15.086 9.411 1.00 81.88 112 SER A O 1
ATOM 893 N N . ARG A 1 113 ? -9.186 14.666 7.256 1.00 85.81 113 ARG A N 1
ATOM 894 C CA . ARG A 1 113 ? -10.366 13.807 7.123 1.00 85.81 113 ARG A CA 1
ATOM 895 C C . ARG A 1 113 ? -10.156 12.562 7.988 1.00 85.81 113 ARG A C 1
ATOM 897 O O . ARG A 1 113 ? -9.059 12.006 7.979 1.00 85.81 113 ARG A O 1
ATOM 904 N N . PRO A 1 114 ? -11.196 12.038 8.657 1.00 88.06 114 PRO A N 1
ATOM 905 C CA . PRO A 1 114 ? -11.045 10.842 9.485 1.00 88.06 114 PRO A CA 1
ATOM 906 C C . PRO A 1 114 ? -10.448 9.631 8.745 1.00 88.06 114 PRO A C 1
ATOM 908 O O . PRO A 1 114 ? -9.750 8.824 9.354 1.00 88.06 114 PRO A O 1
ATOM 911 N N . LEU A 1 115 ? -10.692 9.519 7.432 1.00 90.06 115 LEU A N 1
ATOM 912 C CA . LEU A 1 115 ? -10.096 8.486 6.575 1.00 90.06 115 LEU A CA 1
ATOM 913 C C . LEU A 1 115 ? -8.574 8.614 6.449 1.00 90.06 115 LEU A C 1
ATOM 915 O O . LEU A 1 115 ? -7.886 7.599 6.435 1.00 90.06 115 LEU A O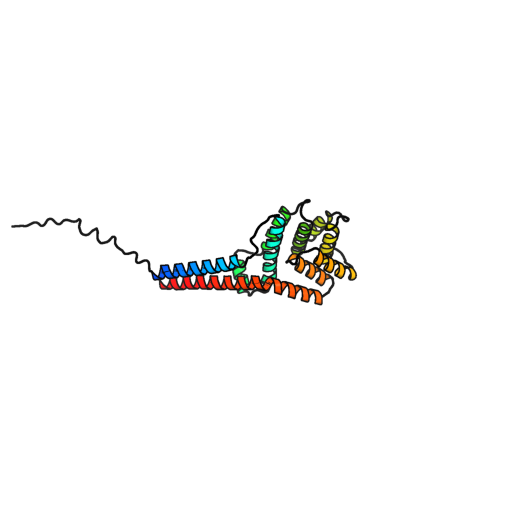 1
ATOM 919 N N . ASP A 1 116 ? -8.040 9.835 6.415 1.00 90.50 116 ASP A N 1
ATOM 920 C CA . ASP A 1 116 ? -6.595 10.064 6.332 1.00 90.50 116 ASP A CA 1
ATOM 921 C C . ASP A 1 116 ? -5.912 9.521 7.611 1.00 90.50 116 ASP A C 1
ATOM 923 O O . ASP A 1 116 ? -4.864 8.876 7.550 1.00 90.50 116 ASP A O 1
ATOM 927 N N . GLY A 1 117 ? -6.584 9.659 8.763 1.00 91.69 117 GLY A N 1
ATOM 928 C CA . GLY A 1 117 ? -6.183 9.024 10.019 1.00 91.69 117 GLY A CA 1
ATOM 929 C C . GLY A 1 117 ? -6.274 7.493 9.995 1.00 91.69 117 GLY A C 1
ATOM 930 O O . GLY A 1 117 ? -5.375 6.824 10.502 1.00 91.69 117 GLY A O 1
ATOM 931 N N . LEU A 1 118 ? -7.312 6.910 9.381 1.00 93.88 118 LEU A N 1
ATOM 932 C CA . LEU A 1 118 ? -7.391 5.456 9.182 1.00 93.88 118 LEU A CA 1
ATOM 933 C C . LEU A 1 118 ? -6.195 4.944 8.365 1.00 93.88 118 LEU A C 1
ATOM 935 O O . LEU A 1 118 ? -5.572 3.959 8.759 1.00 93.88 118 LEU A O 1
ATOM 939 N N . TYR A 1 119 ? -5.846 5.627 7.273 1.00 94.44 119 TYR A N 1
ATOM 940 C CA . TYR A 1 119 ? -4.731 5.248 6.402 1.00 94.44 119 TYR A CA 1
ATOM 941 C C . TYR A 1 119 ? -3.377 5.343 7.107 1.00 94.44 119 TYR A C 1
ATOM 943 O O . TYR A 1 119 ? -2.603 4.389 7.043 1.00 94.44 119 TYR A O 1
ATOM 951 N N . LEU A 1 120 ? -3.111 6.420 7.854 1.00 93.81 120 LEU A N 1
ATOM 952 C CA . LEU A 1 120 ? -1.898 6.510 8.674 1.00 93.81 120 LEU A CA 1
ATOM 953 C C . LEU A 1 120 ? -1.846 5.390 9.726 1.00 93.81 120 LEU A C 1
ATOM 955 O O . LEU A 1 120 ? -0.814 4.742 9.905 1.00 93.81 120 LEU A O 1
ATOM 959 N N . GLY A 1 121 ? -2.979 5.090 10.367 1.00 94.31 121 GLY A N 1
ATOM 960 C CA . GLY A 1 121 ? -3.084 3.966 11.292 1.00 94.31 121 GLY A CA 1
ATOM 961 C C . GLY A 1 121 ? -2.753 2.622 10.633 1.00 94.31 121 GLY A C 1
ATOM 962 O O . GLY A 1 121 ? -2.026 1.803 11.197 1.00 94.31 121 GLY A O 1
ATOM 963 N N . MET A 1 122 ? -3.227 2.403 9.407 1.00 94.75 122 MET A N 1
ATOM 964 C CA . MET A 1 122 ? -2.864 1.221 8.632 1.00 94.75 122 MET A CA 1
ATOM 965 C C . MET A 1 122 ? -1.373 1.176 8.302 1.00 94.75 122 MET A C 1
ATOM 967 O O . MET A 1 122 ? -0.764 0.125 8.459 1.00 94.75 122 MET A O 1
ATOM 971 N N . ILE A 1 123 ? -0.771 2.297 7.899 1.00 94.19 123 ILE A N 1
ATOM 972 C CA . ILE A 1 123 ? 0.662 2.365 7.582 1.00 94.19 123 ILE A CA 1
ATOM 973 C C . ILE A 1 123 ? 1.507 1.988 8.807 1.00 94.19 123 ILE A C 1
ATOM 975 O O . ILE A 1 123 ? 2.451 1.205 8.676 1.00 94.19 123 ILE A O 1
ATOM 979 N N . TYR A 1 124 ? 1.143 2.455 10.009 1.00 94.44 124 TYR A N 1
ATOM 980 C CA . TYR A 1 124 ? 1.794 2.009 11.246 1.00 94.44 124 TYR A CA 1
ATOM 981 C C . TYR A 1 124 ? 1.618 0.511 11.497 1.00 94.44 124 TYR A C 1
ATOM 983 O O . TYR A 1 124 ? 2.571 -0.162 11.891 1.00 94.44 124 TYR A O 1
ATOM 991 N N . GLY A 1 125 ? 0.413 -0.014 11.275 1.00 93.19 125 GLY A N 1
ATOM 992 C CA . GLY A 1 125 ? 0.117 -1.434 11.443 1.00 93.19 125 GLY A CA 1
ATOM 993 C C . GLY A 1 125 ? 0.926 -2.322 10.496 1.00 93.19 125 GLY A C 1
ATOM 994 O O . GLY A 1 125 ? 1.547 -3.289 10.937 1.00 93.19 125 GLY A O 1
ATOM 995 N N . GLU A 1 126 ? 0.990 -1.961 9.215 1.00 91.94 126 GLU A N 1
ATOM 996 C CA . GLU A 1 126 ? 1.766 -2.680 8.197 1.00 91.94 126 GLU A CA 1
ATOM 997 C C . GLU A 1 126 ? 3.278 -2.563 8.424 1.00 91.94 126 GLU A C 1
ATOM 999 O O . GLU A 1 126 ? 4.017 -3.500 8.138 1.00 91.94 126 GLU A O 1
ATOM 1004 N N . ALA A 1 127 ? 3.753 -1.454 8.999 1.00 90.38 127 ALA A N 1
ATOM 1005 C CA . ALA A 1 127 ? 5.153 -1.297 9.397 1.00 90.38 127 ALA A CA 1
ATOM 1006 C C . ALA A 1 127 ? 5.512 -2.065 10.689 1.00 90.38 127 ALA A C 1
ATOM 1008 O O . ALA A 1 127 ? 6.660 -2.033 11.131 1.00 90.38 127 ALA A O 1
ATOM 1009 N N . GLY A 1 128 ? 4.546 -2.730 11.337 1.00 90.62 128 GLY A N 1
ATOM 1010 C CA . GLY A 1 128 ? 4.749 -3.410 12.622 1.00 90.62 128 GLY A CA 1
ATOM 1011 C C . GLY A 1 128 ? 4.952 -2.455 13.806 1.00 90.62 128 GLY A C 1
ATOM 1012 O O . GLY A 1 128 ? 5.404 -2.867 14.875 1.00 90.62 128 GLY A O 1
ATOM 1013 N N . LEU A 1 129 ? 4.611 -1.174 13.647 1.00 92.50 129 LEU A N 1
ATOM 1014 C CA . LEU A 1 129 ? 4.787 -0.116 14.643 1.00 92.50 129 LEU A CA 1
ATOM 1015 C C . LEU A 1 129 ? 3.595 -0.072 15.614 1.00 92.50 129 LEU A C 1
ATOM 1017 O O . LEU A 1 129 ? 2.993 0.974 15.855 1.00 92.50 129 LEU A O 1
ATOM 1021 N N . THR A 1 130 ? 3.257 -1.214 16.220 1.00 90.25 130 THR A N 1
ATOM 1022 C CA . THR A 1 130 ? 2.052 -1.396 17.057 1.00 90.25 130 THR A CA 1
ATOM 1023 C C . THR A 1 130 ? 1.993 -0.435 18.253 1.00 90.25 130 THR A C 1
ATOM 1025 O O . THR A 1 130 ? 0.919 0.028 18.641 1.00 90.25 130 THR A O 1
ATOM 1028 N N . ASN A 1 131 ? 3.147 -0.064 18.819 1.00 91.25 131 ASN A N 1
ATOM 1029 C CA . ASN A 1 131 ? 3.219 0.930 19.896 1.00 91.25 131 ASN A CA 1
ATOM 1030 C C . ASN A 1 131 ? 2.829 2.336 19.415 1.00 91.25 131 ASN A C 1
ATOM 1032 O O . ASN A 1 131 ? 2.143 3.059 20.129 1.00 91.25 131 ASN A O 1
ATOM 1036 N N . GLN A 1 132 ? 3.249 2.724 18.210 1.00 92.12 132 GLN A N 1
ATOM 1037 C CA . GLN A 1 132 ? 2.887 4.021 17.633 1.00 92.12 132 GLN A CA 1
ATOM 1038 C C . GLN A 1 132 ? 1.416 4.026 17.228 1.00 92.12 132 GLN A C 1
ATOM 1040 O O . GLN A 1 132 ? 0.700 4.966 17.555 1.00 92.12 132 GLN A O 1
ATOM 1045 N N . LEU A 1 133 ? 0.942 2.930 16.629 1.00 93.00 133 LEU A N 1
ATOM 1046 C CA . LEU A 1 133 ? -0.462 2.758 16.277 1.00 93.00 133 LEU A CA 1
ATOM 1047 C C . LEU A 1 133 ? -1.381 2.872 17.501 1.00 93.00 133 LEU A C 1
ATOM 1049 O O . LEU A 1 133 ? -2.348 3.628 17.465 1.00 93.00 133 LEU A O 1
ATOM 1053 N N . SER A 1 134 ? -1.062 2.176 18.596 1.00 90.69 134 SER A N 1
ATOM 1054 C CA . SER A 1 134 ? -1.856 2.233 19.833 1.00 90.69 134 SER A CA 1
ATOM 1055 C C . SER A 1 134 ? -1.878 3.636 20.446 1.00 90.69 134 SER A C 1
ATOM 1057 O O . SER A 1 134 ? -2.941 4.120 20.828 1.00 90.69 134 SER A O 1
ATOM 1059 N N . GLN A 1 135 ? -0.736 4.332 20.487 1.00 91.00 135 GLN A N 1
ATOM 1060 C CA . GLN A 1 135 ? -0.672 5.726 20.943 1.00 91.00 135 GLN A CA 1
ATOM 1061 C C . GLN A 1 135 ? -1.456 6.675 20.035 1.00 91.00 135 GLN A C 1
ATOM 1063 O O . GLN A 1 135 ? -2.083 7.615 20.523 1.00 91.00 135 GLN A O 1
ATOM 1068 N N . PHE A 1 136 ? -1.422 6.440 18.726 1.00 90.50 136 PHE A N 1
ATOM 1069 C CA . PHE A 1 136 ? -2.121 7.246 17.736 1.00 90.50 136 PHE A CA 1
ATOM 1070 C C . PHE A 1 136 ? -3.643 7.116 17.882 1.00 90.50 136 PHE A C 1
ATOM 1072 O O . PHE A 1 136 ? -4.323 8.127 18.054 1.00 90.50 136 PHE A O 1
ATOM 1079 N N . VAL A 1 137 ? -4.179 5.891 17.938 1.00 89.69 137 VAL A N 1
ATOM 1080 C CA . VAL A 1 137 ? -5.631 5.665 18.093 1.00 89.69 137 VAL A CA 1
ATOM 1081 C C . VAL A 1 137 ? -6.147 5.953 19.506 1.00 89.69 137 VAL A C 1
ATOM 1083 O O . VAL A 1 137 ? -7.343 6.175 19.687 1.00 89.69 137 VAL A O 1
ATOM 1086 N N . ALA A 1 138 ? -5.273 5.984 20.520 1.00 88.12 138 ALA A N 1
ATOM 1087 C CA . ALA A 1 138 ? -5.642 6.379 21.882 1.00 88.12 138 ALA A CA 1
ATOM 1088 C C . ALA A 1 138 ? -6.050 7.857 21.984 1.00 88.12 138 ALA A C 1
ATOM 1090 O O . ALA A 1 138 ? -6.795 8.219 22.893 1.00 88.12 138 ALA A O 1
ATOM 1091 N N . LYS A 1 139 ? -5.586 8.701 21.052 1.00 85.25 139 LYS A N 1
ATOM 1092 C CA . LYS A 1 139 ? -5.973 10.117 20.969 1.00 85.25 139 LYS A CA 1
ATOM 1093 C C . LYS A 1 139 ? -7.382 10.313 20.406 1.00 85.25 139 LYS A C 1
ATOM 1095 O O . LYS A 1 139 ? -7.938 11.394 20.553 1.00 85.25 139 LYS A O 1
ATOM 1100 N N . TRP A 1 140 ? -7.955 9.298 19.757 1.00 87.75 140 TRP A N 1
ATOM 1101 C CA . TRP A 1 140 ? -9.293 9.386 19.181 1.00 87.75 140 TRP A CA 1
ATOM 1102 C C . TRP A 1 140 ? -10.353 9.256 20.271 1.00 87.75 140 TRP A C 1
ATOM 1104 O O . TRP A 1 140 ? -10.408 8.258 21.002 1.00 87.75 140 TRP A O 1
ATOM 1114 N N . GLU A 1 141 ? -11.216 10.265 20.373 1.00 74.69 141 GLU A N 1
ATOM 1115 C CA . GLU A 1 141 ? -12.311 10.264 21.336 1.00 74.69 141 GLU A CA 1
ATOM 1116 C C . GLU A 1 141 ? -13.271 9.103 21.047 1.00 74.69 141 GLU A C 1
ATOM 1118 O O . GLU A 1 141 ? -13.734 8.900 19.926 1.00 74.69 141 GLU A O 1
ATOM 1123 N N . SER A 1 142 ? -13.600 8.320 22.078 1.00 67.25 142 SER A N 1
ATOM 1124 C CA . SER A 1 142 ? -14.348 7.065 21.924 1.00 67.25 142 SER A CA 1
ATOM 1125 C C . SER A 1 142 ? -15.784 7.222 21.419 1.00 67.25 142 SER A C 1
ATOM 1127 O O . SER A 1 142 ? -16.388 6.220 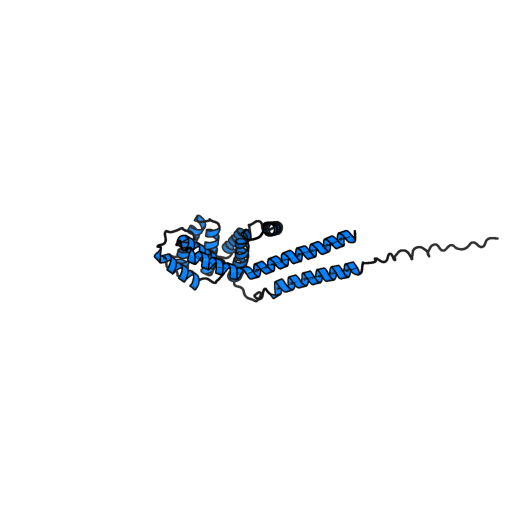21.038 1.00 67.25 142 SER A O 1
ATOM 1129 N N . GLU A 1 143 ? -16.330 8.437 21.443 1.00 68.75 143 GLU A N 1
ATOM 1130 C CA . GLU A 1 143 ? -17.722 8.735 21.088 1.00 68.75 143 GLU A CA 1
ATOM 1131 C C . GLU A 1 143 ? -17.854 9.463 19.741 1.00 68.75 143 GLU A C 1
ATOM 1133 O O . GLU A 1 143 ? -18.949 9.513 19.179 1.00 68.75 143 GLU A O 1
ATOM 1138 N N . GLN A 1 144 ? -16.751 9.967 19.176 1.00 78.31 144 GLN A N 1
ATOM 1139 C CA . GLN A 1 144 ? -16.777 10.659 17.891 1.00 78.31 144 GLN A CA 1
ATOM 1140 C C . GLN A 1 144 ? -16.772 9.649 16.734 1.00 78.31 144 GLN A C 1
ATOM 1142 O O . GLN A 1 144 ? -15.777 8.987 16.429 1.00 78.31 144 GLN A O 1
ATOM 1147 N N . GLN A 1 145 ? -17.918 9.518 16.069 1.00 81.56 145 GLN A N 1
ATOM 1148 C CA . GLN A 1 145 ? -18.010 8.860 14.764 1.00 81.56 145 GLN A CA 1
ATOM 1149 C C . GLN A 1 145 ? -17.377 9.778 13.700 1.00 81.56 145 GLN A C 1
ATOM 1151 O O . GLN A 1 145 ? -17.628 10.983 13.744 1.00 81.56 145 GLN A O 1
ATOM 1156 N N . PRO A 1 146 ? -16.579 9.264 12.744 1.00 87.06 146 PRO A N 1
ATOM 1157 C CA . PRO A 1 146 ? -16.307 7.849 12.448 1.00 87.06 146 PRO A CA 1
ATOM 1158 C C . PRO A 1 146 ? -15.041 7.279 13.128 1.00 87.06 146 PRO A C 1
ATOM 1160 O O . PRO A 1 146 ? -14.733 6.098 12.969 1.00 87.06 146 PRO A O 1
ATOM 1163 N N . GLN A 1 147 ? -14.303 8.072 13.912 1.00 88.38 147 GLN A N 1
ATOM 1164 C CA . GLN A 1 147 ? -13.024 7.663 14.519 1.00 88.38 147 GLN A CA 1
ATOM 1165 C C . GLN A 1 147 ? -13.166 6.433 15.431 1.00 88.38 147 GLN A C 1
ATOM 1167 O O . GLN A 1 147 ? -12.324 5.535 15.415 1.00 88.38 147 GLN A O 1
ATOM 1172 N N . ALA A 1 148 ? -14.268 6.338 16.179 1.00 89.19 148 ALA A N 1
ATOM 1173 C CA . ALA A 1 148 ? -14.556 5.179 17.020 1.00 89.19 148 ALA A CA 1
ATOM 1174 C C . ALA A 1 148 ? -14.674 3.865 16.220 1.00 89.19 148 ALA A C 1
ATOM 1176 O O . ALA A 1 148 ? -14.252 2.812 16.705 1.00 89.19 148 ALA A O 1
ATOM 1177 N N . LEU A 1 149 ? -15.234 3.915 15.005 1.00 91.62 149 LEU A N 1
ATOM 1178 C CA . LEU A 1 149 ? -15.316 2.772 14.093 1.00 91.62 149 LEU A CA 1
ATOM 1179 C C . LEU A 1 149 ? -13.935 2.440 13.519 1.00 91.62 149 LEU A C 1
ATOM 1181 O O . LEU A 1 149 ? -13.523 1.283 13.553 1.00 91.62 149 LEU A O 1
ATOM 1185 N N . PHE A 1 150 ? -13.198 3.448 13.053 1.00 93.12 150 PHE A N 1
ATOM 1186 C CA . PHE A 1 150 ? -11.861 3.266 12.481 1.00 93.12 150 PHE A CA 1
ATOM 1187 C C . PHE A 1 150 ? -10.872 2.687 13.488 1.00 93.12 150 PHE A C 1
ATOM 1189 O O . PHE A 1 150 ? -10.094 1.801 13.141 1.00 93.12 15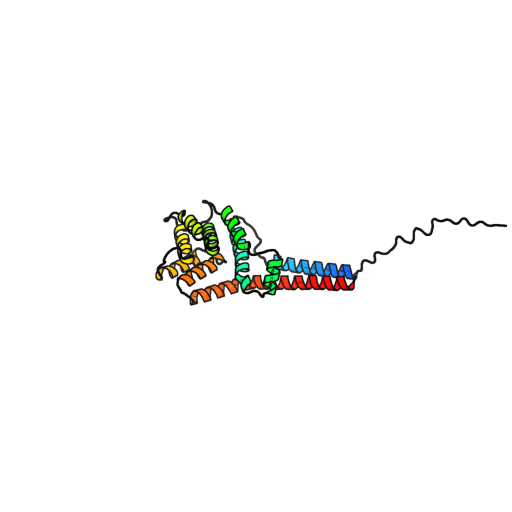0 PHE A O 1
ATOM 1196 N N . ARG A 1 151 ? -10.968 3.082 14.762 1.00 92.19 151 ARG A N 1
ATOM 1197 C CA . ARG A 1 151 ? -10.193 2.451 15.833 1.00 92.19 151 ARG A CA 1
ATOM 1198 C C . ARG A 1 151 ? -10.482 0.956 15.922 1.00 92.19 151 ARG A C 1
ATOM 1200 O O . ARG A 1 151 ? -9.548 0.168 15.971 1.00 92.19 151 ARG A O 1
ATOM 1207 N N . ARG A 1 152 ? -11.760 0.557 15.913 1.00 92.00 152 ARG A N 1
ATOM 1208 C CA . ARG A 1 152 ? -12.148 -0.865 15.979 1.00 92.00 152 ARG A CA 1
ATOM 1209 C C . ARG A 1 152 ? -11.645 -1.648 14.771 1.00 92.00 152 ARG A C 1
ATOM 1211 O O . ARG A 1 152 ? -11.197 -2.773 14.942 1.00 92.00 152 ARG A O 1
ATOM 1218 N N . LEU A 1 153 ? -11.690 -1.057 13.577 1.00 94.44 153 LEU A N 1
ATOM 1219 C CA . LEU A 1 153 ? -11.151 -1.675 12.364 1.00 94.44 153 LEU A CA 1
ATOM 1220 C C . LEU A 1 153 ? -9.641 -1.929 12.480 1.00 94.44 153 LEU A C 1
ATOM 1222 O O . LEU A 1 153 ? -9.186 -3.036 12.199 1.00 94.44 153 LEU A O 1
ATOM 1226 N N . LEU A 1 154 ? -8.875 -0.936 12.944 1.00 94.12 154 LEU A N 1
ATOM 1227 C CA . LEU A 1 154 ? -7.430 -1.063 13.155 1.00 94.12 154 LEU A CA 1
ATOM 1228 C C . LEU A 1 154 ? -7.099 -2.070 14.265 1.00 94.12 154 LEU A C 1
ATOM 1230 O O . LEU A 1 154 ? -6.211 -2.905 14.099 1.00 94.12 154 LEU A O 1
ATOM 1234 N N . GLU A 1 155 ? -7.826 -2.029 15.382 1.00 92.06 155 GLU A N 1
ATOM 1235 C CA . GLU A 1 155 ? -7.653 -2.972 16.491 1.00 92.06 155 GLU A CA 1
ATOM 1236 C C . GLU A 1 155 ? -7.928 -4.417 16.056 1.00 92.06 155 GLU A C 1
ATOM 1238 O O . GLU A 1 155 ? -7.146 -5.309 16.394 1.00 92.06 155 GLU A O 1
ATOM 1243 N N . ALA A 1 156 ? -8.993 -4.634 15.278 1.00 92.88 156 ALA A N 1
ATOM 1244 C CA . ALA A 1 156 ? -9.377 -5.945 14.767 1.00 92.88 156 ALA A CA 1
ATOM 1245 C C . ALA A 1 156 ? -8.412 -6.464 13.696 1.00 92.88 156 ALA A C 1
ATOM 1247 O O . ALA A 1 156 ? -8.071 -7.641 13.720 1.00 92.88 156 ALA A O 1
ATOM 1248 N N . GLY A 1 157 ? -7.953 -5.610 12.773 1.00 92.12 157 GLY A N 1
ATOM 1249 C CA . GLY A 1 157 ? -7.044 -6.004 11.691 1.00 92.12 157 GLY A CA 1
ATOM 1250 C C . GLY A 1 157 ? -5.609 -6.269 12.159 1.00 92.12 157 GLY A C 1
ATOM 1251 O O . GLY A 1 157 ? -4.976 -7.226 11.709 1.00 92.12 157 GLY A O 1
ATOM 1252 N N . TYR A 1 158 ? -5.103 -5.462 13.097 1.00 91.62 158 TYR A N 1
ATOM 1253 C CA . TYR A 1 158 ? -3.723 -5.556 13.597 1.00 91.62 158 TYR A CA 1
ATOM 1254 C C . TYR A 1 158 ? -3.603 -6.245 14.965 1.00 91.62 158 TYR A C 1
ATOM 1256 O O . TYR A 1 158 ? -2.532 -6.225 15.569 1.00 91.62 158 TYR A O 1
ATOM 1264 N N . GLY A 1 159 ? -4.678 -6.871 15.458 1.00 80.31 159 GLY A N 1
ATOM 1265 C CA . GLY A 1 159 ? -4.646 -7.743 16.636 1.00 80.31 159 GLY A CA 1
ATOM 1266 C C . GLY A 1 159 ? -4.349 -7.033 17.959 1.00 80.31 159 GLY A C 1
ATOM 1267 O O . GLY A 1 159 ? -3.818 -7.649 18.879 1.00 80.31 159 GLY A O 1
ATOM 1268 N N . GLN A 1 160 ? -4.676 -5.744 18.080 1.00 75.06 160 GLN A N 1
ATOM 1269 C CA . GLN A 1 160 ? -4.487 -5.001 19.336 1.00 75.06 160 GLN A CA 1
ATOM 1270 C C . GLN A 1 160 ? -5.576 -5.290 20.370 1.00 75.06 160 GLN A C 1
ATOM 1272 O O . GLN A 1 160 ? -5.414 -4.957 21.545 1.00 75.06 160 GLN A O 1
ATOM 1277 N N . ARG A 1 161 ? -6.683 -5.912 19.948 1.00 75.44 161 ARG A N 1
ATOM 1278 C CA . ARG A 1 161 ? -7.793 -6.274 20.823 1.00 75.44 161 ARG A CA 1
ATOM 1279 C C . ARG A 1 161 ? -8.467 -7.558 20.359 1.00 75.44 161 ARG A C 1
ATOM 1281 O O . ARG A 1 161 ? -8.750 -7.723 19.174 1.00 75.44 161 ARG A O 1
ATOM 1288 N N . GLU A 1 162 ? -8.784 -8.431 21.313 1.00 73.75 162 GLU A N 1
ATOM 1289 C CA . GLU A 1 162 ? -9.649 -9.583 21.062 1.00 73.75 162 GLU A CA 1
ATOM 1290 C C . GLU A 1 162 ? -11.020 -9.088 20.589 1.00 73.75 162 GLU A C 1
ATOM 1292 O O . GLU A 1 162 ? -11.715 -8.349 21.293 1.00 73.75 162 GLU A O 1
ATOM 1297 N N . THR A 1 163 ? -11.373 -9.462 19.363 1.00 81.38 163 THR A N 1
ATOM 1298 C CA . THR A 1 163 ? -12.645 -9.122 18.723 1.00 81.38 163 THR A CA 1
ATOM 1299 C C . THR A 1 163 ? -13.511 -10.376 18.699 1.00 81.38 163 THR A C 1
ATOM 1301 O O . THR A 1 163 ? -13.007 -11.472 18.448 1.00 81.38 163 THR A O 1
ATOM 1304 N N . SER A 1 164 ? -14.804 -10.242 19.003 1.00 81.75 164 SER A N 1
ATOM 1305 C CA . SER A 1 164 ? -15.718 -11.386 18.963 1.00 81.75 164 SER A CA 1
ATOM 1306 C C . SER A 1 164 ? -15.839 -11.909 17.525 1.00 81.75 164 SER A C 1
ATOM 1308 O O . SER A 1 164 ? -15.918 -11.094 16.603 1.00 81.75 164 SER A O 1
ATOM 1310 N N . PRO A 1 165 ? -15.939 -13.234 17.304 1.00 77.69 165 PRO A N 1
ATOM 1311 C CA . PRO A 1 165 ? -16.187 -13.801 15.978 1.00 77.69 165 PRO A CA 1
ATOM 1312 C C . PRO A 1 165 ? -17.389 -13.176 15.251 1.00 77.69 165 PRO A C 1
ATOM 1314 O O . PRO A 1 165 ? -17.368 -13.013 14.034 1.00 77.69 165 PRO A O 1
ATOM 1317 N N . GLU A 1 166 ? -18.422 -12.783 16.003 1.00 78.88 166 GLU A N 1
ATOM 1318 C CA . GLU A 1 166 ? -19.645 -12.163 15.475 1.00 78.88 166 GLU A CA 1
ATOM 1319 C C . GLU A 1 166 ? -19.424 -10.718 14.985 1.00 78.88 166 GLU A C 1
ATOM 1321 O O . GLU A 1 166 ? -20.128 -10.251 14.088 1.00 78.88 166 GLU A O 1
ATOM 1326 N N . ASP A 1 167 ? -18.416 -10.021 15.518 1.00 88.94 167 ASP A N 1
ATOM 1327 C CA . ASP A 1 167 ? -18.138 -8.619 15.194 1.00 88.94 167 ASP A CA 1
ATOM 1328 C C . ASP A 1 167 ? -17.362 -8.466 13.876 1.00 88.94 167 ASP A C 1
ATOM 1330 O O . ASP A 1 167 ? -17.469 -7.428 13.218 1.00 88.94 167 ASP A O 1
ATOM 1334 N N . TYR A 1 168 ? -16.614 -9.487 13.438 1.00 90.50 168 TYR A N 1
ATOM 1335 C CA . TYR A 1 168 ? -15.818 -9.411 12.206 1.00 90.50 168 TYR A CA 1
ATOM 1336 C C . TYR A 1 168 ? -16.674 -9.172 10.958 1.00 90.50 168 TYR A C 1
ATOM 1338 O O . TYR A 1 168 ? -16.303 -8.363 10.108 1.00 90.50 168 TYR A O 1
ATOM 1346 N N . GLY A 1 169 ? -17.844 -9.813 10.865 1.00 90.56 169 GLY A N 1
ATOM 1347 C CA . GLY A 1 169 ? -18.770 -9.600 9.749 1.00 90.56 169 GLY A CA 1
ATOM 1348 C C . GLY A 1 169 ? -19.310 -8.168 9.705 1.00 90.56 169 GLY A C 1
ATOM 1349 O O . GLY A 1 169 ? -19.374 -7.555 8.638 1.00 90.56 169 GLY A O 1
ATOM 1350 N N . PHE A 1 170 ? -19.631 -7.598 10.871 1.00 93.19 170 PHE A N 1
ATOM 1351 C CA . PHE A 1 170 ? -20.041 -6.198 10.982 1.00 93.19 170 PHE A CA 1
ATOM 1352 C C . PHE A 1 170 ? -18.913 -5.248 10.562 1.00 93.19 170 PHE A C 1
ATOM 1354 O O . PHE A 1 170 ? -19.147 -4.317 9.794 1.00 93.19 170 PHE A O 1
ATOM 1361 N N . LEU A 1 171 ? -17.688 -5.493 11.030 1.00 93.88 171 LEU A N 1
ATOM 1362 C CA . LEU A 1 171 ? -16.526 -4.671 10.698 1.00 93.88 171 LEU A CA 1
ATOM 1363 C C . LEU A 1 171 ? -16.195 -4.714 9.202 1.00 93.88 171 LEU A C 1
ATOM 1365 O O . LEU A 1 171 ? -15.941 -3.663 8.621 1.00 93.88 171 LEU A O 1
ATOM 1369 N N . GLN A 1 172 ? -16.276 -5.880 8.557 1.00 93.69 172 GLN A N 1
ATOM 1370 C CA . GLN A 1 172 ? -16.091 -5.997 7.106 1.00 93.69 172 GLN A CA 1
ATOM 1371 C C . GLN A 1 172 ? -17.134 -5.202 6.317 1.00 93.69 172 GLN A C 1
ATOM 1373 O O . GLN A 1 172 ? -16.789 -4.480 5.382 1.00 93.69 172 GLN A O 1
ATOM 1378 N N . ALA A 1 173 ? -18.409 -5.296 6.709 1.00 93.75 173 ALA A N 1
ATOM 1379 C CA . ALA A 1 173 ? -19.477 -4.539 6.063 1.00 93.75 173 ALA A CA 1
ATOM 1380 C C . ALA A 1 173 ? -19.254 -3.027 6.209 1.00 93.75 173 ALA A C 1
ATOM 1382 O O . ALA A 1 173 ? -19.332 -2.290 5.229 1.00 93.75 173 ALA A O 1
ATOM 1383 N N . ARG A 1 174 ? -18.896 -2.571 7.415 1.00 94.56 174 ARG A N 1
ATOM 1384 C CA . ARG A 1 174 ? -18.598 -1.157 7.671 1.00 94.56 174 ARG A CA 1
ATOM 1385 C C . ARG A 1 174 ? -17.372 -0.658 6.926 1.00 94.56 174 ARG A C 1
ATOM 1387 O O . ARG A 1 174 ? -17.394 0.456 6.420 1.00 94.56 174 ARG A O 1
ATOM 1394 N N . LEU A 1 175 ? -16.328 -1.474 6.821 1.00 94.69 175 LEU A N 1
ATOM 1395 C CA . LEU A 1 175 ? -15.156 -1.132 6.026 1.00 94.69 175 LEU A CA 1
ATOM 1396 C C . LEU A 1 175 ? -15.542 -0.900 4.557 1.00 94.69 175 LEU A C 1
ATOM 1398 O O . LEU A 1 175 ? -15.143 0.106 3.978 1.00 94.69 175 LEU A O 1
ATOM 1402 N N . ALA A 1 176 ? -16.360 -1.782 3.979 1.00 93.19 176 ALA A N 1
ATOM 1403 C CA . ALA A 1 176 ? -16.823 -1.657 2.596 1.00 93.19 176 ALA A CA 1
ATOM 1404 C C . ALA A 1 176 ? -17.741 -0.444 2.348 1.00 93.19 176 ALA A C 1
ATOM 1406 O O . ALA A 1 176 ? -17.778 0.069 1.233 1.00 93.19 176 ALA A O 1
ATOM 1407 N N . GLU A 1 177 ? -18.486 0.008 3.359 1.00 92.81 177 GLU A N 1
ATOM 1408 C CA . GLU A 1 177 ? -19.343 1.199 3.268 1.00 92.81 177 GLU A CA 1
ATOM 1409 C C . GLU A 1 177 ? -18.548 2.510 3.376 1.00 92.81 177 GLU A C 1
ATOM 1411 O O . GLU A 1 177 ? -18.855 3.474 2.676 1.00 92.81 177 GLU A O 1
ATOM 1416 N N . GLU A 1 178 ? -17.541 2.552 4.251 1.00 90.69 178 GLU A N 1
ATOM 1417 C CA . GLU A 1 178 ? -16.849 3.792 4.628 1.00 90.69 178 GLU A CA 1
ATOM 1418 C C . GLU A 1 178 ? -15.567 4.054 3.827 1.00 90.69 178 GLU A C 1
ATOM 1420 O O . GLU A 1 178 ? -15.105 5.196 3.769 1.00 90.69 178 GLU A O 1
ATOM 1425 N N . THR A 1 179 ? -14.965 3.023 3.221 1.00 89.50 179 THR A N 1
ATOM 1426 C CA . THR A 1 179 ? -13.676 3.159 2.523 1.00 89.50 179 THR A CA 1
ATOM 1427 C C . THR A 1 179 ? -13.791 2.968 1.009 1.00 89.50 179 THR A C 1
ATOM 1429 O O . THR A 1 179 ? -14.484 2.060 0.544 1.00 89.50 179 THR A O 1
ATOM 1432 N N . PRO A 1 180 ? -13.105 3.803 0.207 1.00 88.31 180 PRO A N 1
ATOM 1433 C CA . PRO A 1 180 ? -12.999 3.598 -1.232 1.00 88.31 180 PRO A CA 1
ATOM 1434 C C . PRO A 1 180 ? -12.313 2.273 -1.574 1.00 88.31 180 PRO A C 1
ATOM 1436 O O . PRO A 1 180 ? -11.401 1.834 -0.878 1.00 88.31 180 PRO A O 1
ATOM 1439 N N . THR A 1 181 ? -12.683 1.676 -2.708 1.00 88.44 181 THR A N 1
ATOM 1440 C CA . THR A 1 181 ? -12.027 0.473 -3.241 1.00 88.44 181 THR A CA 1
ATOM 1441 C C . THR A 1 181 ? -10.618 0.802 -3.746 1.00 88.44 181 THR A C 1
ATOM 1443 O O . THR A 1 181 ? -10.411 1.118 -4.918 1.00 88.44 181 THR A O 1
ATOM 1446 N N . ASN A 1 182 ? -9.648 0.754 -2.840 1.00 88.50 182 ASN A N 1
ATOM 1447 C CA . ASN A 1 182 ? -8.236 1.045 -3.066 1.00 88.50 182 ASN A CA 1
ATOM 1448 C C . ASN A 1 182 ? -7.357 0.024 -2.309 1.00 88.50 182 ASN A C 1
ATOM 1450 O O . ASN A 1 182 ? -7.868 -0.933 -1.722 1.00 88.50 182 ASN A O 1
ATOM 1454 N N . TRP A 1 183 ? -6.037 0.225 -2.313 1.00 90.62 183 TRP A N 1
ATOM 1455 C CA . TRP A 1 183 ? -5.095 -0.656 -1.611 1.00 90.62 183 TRP A CA 1
ATOM 1456 C C . TRP A 1 183 ? -5.414 -0.799 -0.115 1.00 90.62 183 TRP A C 1
ATOM 1458 O O . TRP A 1 183 ? -5.415 -1.908 0.414 1.00 90.62 183 TRP A O 1
ATOM 1468 N N . PHE A 1 184 ? -5.749 0.309 0.558 1.00 93.50 184 PHE A N 1
ATOM 1469 C CA . PHE A 1 184 ? -6.069 0.324 1.987 1.00 93.50 184 PHE A CA 1
ATOM 1470 C C . PHE A 1 184 ? -7.314 -0.519 2.295 1.00 93.50 184 PHE A C 1
ATOM 1472 O O . PHE A 1 184 ? -7.321 -1.292 3.252 1.00 93.50 184 PHE A O 1
ATOM 1479 N N . TYR A 1 185 ? -8.351 -0.440 1.460 1.00 94.06 185 TYR A N 1
ATOM 1480 C CA . TYR A 1 185 ? -9.525 -1.298 1.610 1.00 94.06 185 TYR A CA 1
ATOM 1481 C C . TYR A 1 185 ? -9.155 -2.785 1.540 1.00 94.06 185 TYR A C 1
ATOM 1483 O O . TYR A 1 185 ? -9.462 -3.534 2.469 1.00 94.06 185 TYR A O 1
ATOM 1491 N N . PHE A 1 186 ? -8.472 -3.217 0.472 1.00 93.56 186 PHE A N 1
ATOM 1492 C CA . PHE A 1 186 ? -8.161 -4.636 0.277 1.00 93.56 186 PHE A CA 1
ATOM 1493 C C . PHE A 1 186 ? -7.242 -5.179 1.366 1.00 93.56 186 PHE A C 1
ATOM 1495 O O . PHE A 1 186 ? -7.526 -6.245 1.913 1.00 93.56 186 PHE A O 1
ATOM 1502 N N . HIS A 1 187 ? -6.202 -4.435 1.739 1.00 92.94 187 HIS A N 1
ATOM 1503 C CA . HIS A 1 187 ? -5.273 -4.872 2.776 1.00 92.94 187 HIS A CA 1
ATOM 1504 C C . HIS A 1 187 ? -5.943 -4.996 4.145 1.00 92.94 187 HIS A C 1
ATOM 1506 O O . HIS A 1 187 ? -5.803 -6.025 4.810 1.00 92.94 187 HIS A O 1
ATOM 1512 N N . LEU A 1 188 ? -6.720 -3.996 4.569 1.00 95.06 188 LEU A N 1
ATOM 1513 C CA . LEU A 1 188 ? -7.391 -4.062 5.866 1.00 95.06 188 LEU A CA 1
ATOM 1514 C C . LEU A 1 188 ? -8.481 -5.138 5.884 1.00 95.06 188 LEU A C 1
ATOM 1516 O O . LEU A 1 188 ? -8.584 -5.887 6.856 1.00 95.06 188 LEU A O 1
ATOM 1520 N N . ALA A 1 189 ? -9.248 -5.275 4.799 1.00 95.25 189 ALA A N 1
ATOM 1521 C CA . ALA A 1 189 ? -10.254 -6.322 4.672 1.00 95.25 189 ALA A CA 1
ATOM 1522 C C . ALA A 1 189 ? -9.614 -7.718 4.731 1.00 95.25 189 ALA A C 1
ATOM 1524 O O . ALA A 1 189 ? -10.121 -8.600 5.424 1.00 95.25 189 ALA A O 1
ATOM 1525 N N . GLN A 1 190 ? -8.472 -7.929 4.071 1.00 94.12 190 GLN A N 1
ATOM 1526 C CA . GLN A 1 190 ? -7.738 -9.194 4.145 1.00 94.12 190 GLN A CA 1
ATOM 1527 C C . GLN A 1 190 ? -7.214 -9.463 5.558 1.00 94.12 190 GLN A C 1
ATOM 1529 O O . GLN A 1 190 ? -7.382 -10.572 6.061 1.00 94.12 190 GLN A O 1
ATOM 1534 N N . ARG A 1 191 ? -6.639 -8.461 6.236 1.00 92.94 191 ARG A N 1
ATOM 1535 C CA . ARG A 1 191 ? -6.183 -8.582 7.633 1.00 92.94 191 ARG A CA 1
ATOM 1536 C C . ARG A 1 191 ? -7.327 -8.995 8.558 1.00 92.94 191 ARG A C 1
ATOM 1538 O O . ARG A 1 191 ? -7.178 -9.941 9.326 1.00 92.94 191 ARG A O 1
ATOM 1545 N N . ILE A 1 192 ? -8.482 -8.343 8.444 1.00 94.25 192 ILE A N 1
ATOM 1546 C CA . ILE A 1 192 ? -9.679 -8.671 9.229 1.00 94.25 192 ILE A CA 1
ATOM 1547 C C . ILE A 1 192 ? -10.177 -10.089 8.904 1.00 94.25 192 ILE A C 1
ATOM 1549 O O . ILE A 1 192 ? -10.501 -10.839 9.821 1.00 94.25 192 ILE A O 1
ATOM 1553 N N . ALA A 1 193 ? -10.188 -10.496 7.630 1.00 93.06 193 ALA A N 1
ATOM 1554 C CA . ALA A 1 193 ? -10.570 -11.853 7.226 1.00 93.06 193 ALA A CA 1
ATOM 1555 C C . ALA A 1 193 ? -9.623 -12.920 7.805 1.00 93.06 193 ALA A C 1
ATOM 1557 O O . ALA A 1 193 ? -10.081 -13.946 8.304 1.00 93.06 193 ALA A O 1
ATOM 1558 N N . VAL A 1 194 ? -8.313 -12.652 7.812 1.00 92.31 194 VAL A N 1
ATOM 1559 C CA . VAL A 1 194 ? -7.301 -13.528 8.423 1.00 92.31 194 VAL A CA 1
ATOM 1560 C C . VAL A 1 194 ? -7.536 -13.672 9.926 1.00 92.31 194 VAL A C 1
ATOM 1562 O O . VAL A 1 194 ? -7.495 -14.787 10.440 1.00 92.31 194 VAL A O 1
ATOM 1565 N N . GLN A 1 195 ? -7.832 -12.573 10.625 1.00 91.06 195 GLN A N 1
ATOM 1566 C CA . GLN A 1 195 ? -8.126 -12.592 12.064 1.00 91.06 195 GLN A CA 1
ATOM 1567 C C . GLN A 1 195 ? -9.438 -13.325 12.377 1.00 91.06 195 GLN A C 1
ATOM 1569 O O . GLN A 1 195 ? -9.531 -14.022 13.384 1.00 91.06 195 GLN A O 1
ATOM 1574 N N . ALA A 1 196 ? -10.423 -13.240 11.481 1.00 90.62 196 ALA A N 1
ATOM 1575 C CA . ALA A 1 196 ? -11.671 -13.994 11.568 1.00 90.62 196 ALA A CA 1
ATOM 1576 C C . ALA A 1 196 ? -11.524 -15.486 11.201 1.00 90.62 196 ALA A C 1
ATOM 1578 O O . ALA A 1 196 ? -12.438 -16.269 11.454 1.00 90.62 196 ALA A O 1
ATOM 1579 N N . GLY A 1 197 ? -10.405 -15.890 10.586 1.00 89.06 197 GLY A N 1
ATOM 1580 C CA . GLY A 1 197 ? -10.217 -17.235 10.036 1.00 89.06 197 GLY A CA 1
ATOM 1581 C C . GLY A 1 197 ? -11.036 -17.521 8.768 1.00 89.06 197 GLY A C 1
ATOM 1582 O O . GLY A 1 197 ? -11.209 -18.686 8.408 1.00 89.06 197 GLY A O 1
ATOM 1583 N N . ASP A 1 198 ? -11.536 -16.485 8.088 1.00 91.06 198 ASP A N 1
ATOM 1584 C CA . ASP A 1 198 ? -12.377 -16.600 6.891 1.00 91.06 198 ASP A CA 1
ATOM 1585 C C . ASP A 1 198 ? -11.520 -16.686 5.614 1.00 91.06 198 ASP A C 1
ATOM 1587 O O . ASP A 1 198 ? -11.201 -15.689 4.956 1.00 91.06 198 ASP A O 1
ATOM 1591 N N . GLN A 1 199 ? -11.125 -17.915 5.275 1.00 91.06 199 GLN A N 1
ATOM 1592 C CA . GLN A 1 199 ? -10.294 -18.204 4.101 1.00 91.06 199 GLN A CA 1
ATOM 1593 C C . GLN A 1 199 ? -11.026 -17.941 2.774 1.00 91.06 199 GLN A C 1
ATOM 1595 O O . GLN A 1 199 ? -10.390 -17.562 1.787 1.00 91.06 199 GLN A O 1
ATOM 1600 N N . ASP A 1 200 ? -12.351 -18.109 2.740 1.00 92.56 200 ASP A N 1
ATOM 1601 C CA . ASP A 1 200 ? -13.149 -17.899 1.530 1.00 92.56 200 ASP A CA 1
ATOM 1602 C C . ASP A 1 200 ? -13.228 -16.408 1.189 1.00 92.56 200 ASP A C 1
ATOM 1604 O O . ASP A 1 200 ? -13.023 -16.010 0.035 1.00 92.56 200 ASP A O 1
ATOM 1608 N N . LE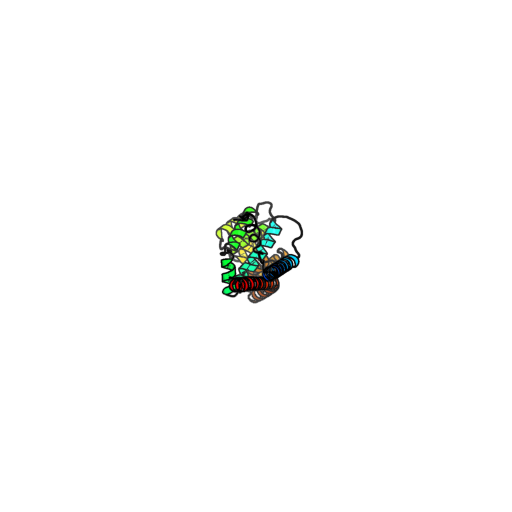U A 1 201 ? -13.470 -15.560 2.195 1.00 90.25 201 LEU A N 1
ATOM 1609 C CA . LEU A 1 201 ? -13.447 -14.110 2.035 1.00 90.25 201 LEU A CA 1
ATOM 1610 C C . LEU A 1 201 ? -12.055 -13.619 1.633 1.00 90.25 201 LEU A C 1
ATOM 1612 O O . LEU A 1 201 ? -11.943 -12.821 0.701 1.00 90.25 201 LEU A O 1
ATOM 1616 N N . GLN A 1 202 ? -10.998 -14.139 2.259 1.00 91.06 202 GLN A N 1
ATOM 1617 C CA . GLN A 1 202 ? -9.620 -13.807 1.893 1.00 91.06 202 GLN A CA 1
ATOM 1618 C C . GLN A 1 202 ? -9.337 -14.111 0.411 1.00 91.06 202 GLN A C 1
ATOM 1620 O O . GLN A 1 202 ? -8.862 -13.242 -0.324 1.00 91.06 202 GLN A O 1
ATOM 1625 N N . ALA A 1 203 ? -9.687 -15.311 -0.062 1.00 90.38 203 ALA A N 1
ATOM 1626 C CA . ALA A 1 203 ? -9.478 -15.711 -1.453 1.00 90.38 203 ALA A CA 1
ATOM 1627 C C . ALA A 1 203 ? -10.335 -14.903 -2.446 1.00 90.38 203 ALA A C 1
ATOM 1629 O O . ALA A 1 203 ? -9.940 -14.702 -3.598 1.00 90.38 203 ALA A O 1
ATOM 1630 N N . ASN A 1 204 ? -11.526 -14.458 -2.034 1.00 92.06 204 ASN A N 1
ATOM 1631 C CA . ASN A 1 204 ? -12.360 -13.556 -2.828 1.00 92.06 204 ASN A CA 1
ATOM 1632 C C . ASN A 1 204 ? -11.728 -12.160 -2.942 1.00 92.06 204 ASN A C 1
ATOM 1634 O O . ASN A 1 204 ? -11.655 -11.627 -4.049 1.00 92.06 204 ASN A O 1
ATOM 1638 N N . LEU A 1 205 ? -11.243 -11.593 -1.833 1.00 91.62 205 LEU A N 1
ATOM 1639 C CA . LEU A 1 205 ? -10.608 -10.272 -1.797 1.00 91.62 205 LEU A CA 1
ATOM 1640 C C . LEU A 1 205 ? -9.329 -10.235 -2.640 1.00 91.62 205 LEU A C 1
ATOM 1642 O O . LEU A 1 205 ? -9.172 -9.335 -3.459 1.00 91.62 205 LEU A O 1
ATOM 1646 N N . GLN A 1 206 ? -8.472 -11.254 -2.534 1.00 88.56 206 GLN A N 1
ATOM 1647 C CA . GLN A 1 206 ? -7.247 -11.349 -3.336 1.00 88.56 206 GLN A CA 1
ATOM 1648 C C . GLN A 1 206 ? -7.540 -11.441 -4.847 1.00 88.56 206 GLN A C 1
ATOM 1650 O O . GLN A 1 206 ? -6.840 -10.858 -5.681 1.00 88.56 206 GLN A O 1
ATOM 1655 N N . ARG A 1 207 ? -8.611 -12.149 -5.234 1.00 87.62 207 ARG A N 1
ATOM 1656 C CA . ARG A 1 207 ? -9.054 -12.210 -6.638 1.00 87.62 207 ARG A CA 1
ATOM 1657 C C . ARG A 1 207 ? -9.582 -10.871 -7.150 1.00 87.62 207 ARG A C 1
ATOM 1659 O O . ARG A 1 207 ? -9.356 -10.542 -8.309 1.00 87.62 207 ARG A O 1
ATOM 1666 N N . GLN A 1 208 ? -10.287 -10.111 -6.319 1.00 86.38 208 GLN A N 1
ATOM 1667 C CA . GLN A 1 208 ? -10.778 -8.785 -6.705 1.00 86.38 208 GLN A CA 1
ATOM 1668 C C . GLN A 1 208 ? -9.630 -7.779 -6.831 1.00 86.38 208 GLN A C 1
ATOM 1670 O O . GLN A 1 208 ? -9.570 -7.033 -7.806 1.00 86.38 208 GLN A O 1
ATOM 1675 N N . GLU A 1 209 ? -8.685 -7.807 -5.894 1.00 84.88 209 GLU A N 1
ATOM 1676 C CA . GLU A 1 209 ? -7.505 -6.943 -5.915 1.00 84.88 209 GLU A CA 1
ATOM 1677 C C . GLU A 1 209 ? -6.625 -7.201 -7.148 1.00 84.88 209 GLU A C 1
ATOM 1679 O O . GLU A 1 209 ? -6.234 -6.261 -7.844 1.00 84.88 209 GLU A O 1
ATOM 1684 N N . SER A 1 210 ? -6.365 -8.470 -7.482 1.00 80.81 210 SER A N 1
ATOM 1685 C CA . SER A 1 210 ? -5.601 -8.829 -8.690 1.00 80.81 210 SER A CA 1
ATOM 1686 C C . SER A 1 210 ? -6.271 -8.327 -9.972 1.00 80.81 210 SER A C 1
ATOM 1688 O O . SER A 1 210 ? -5.613 -7.701 -10.798 1.00 80.81 210 SER A O 1
ATOM 1690 N N . GLN A 1 211 ? -7.592 -8.471 -10.112 1.00 80.69 211 GLN A N 1
ATOM 1691 C CA . GLN A 1 211 ? -8.319 -7.961 -11.285 1.00 80.69 211 GLN A CA 1
ATOM 1692 C C . GLN A 1 211 ? -8.192 -6.441 -11.470 1.00 80.69 211 GLN A C 1
ATOM 1694 O O . GLN A 1 211 ? -8.167 -5.959 -12.605 1.00 80.69 211 GLN A O 1
ATOM 1699 N N . LEU A 1 212 ? -8.103 -5.684 -10.375 1.00 74.94 212 LEU A N 1
ATOM 1700 C CA . LEU A 1 212 ? -7.950 -4.228 -10.413 1.00 74.94 212 LEU A CA 1
ATOM 1701 C C . LEU A 1 212 ? -6.499 -3.794 -10.669 1.00 74.94 212 LEU A C 1
ATOM 1703 O O . LEU A 1 212 ? -6.266 -2.758 -11.295 1.00 74.94 212 LEU A O 1
ATOM 1707 N N . THR A 1 213 ? -5.524 -4.586 -10.221 1.00 72.62 213 THR A N 1
ATOM 1708 C CA . THR A 1 213 ? -4.089 -4.260 -10.293 1.00 72.62 213 THR A CA 1
ATOM 1709 C C . THR A 1 213 ? -3.369 -4.865 -11.505 1.00 72.62 213 THR A C 1
ATOM 1711 O O . THR A 1 213 ? -2.292 -4.395 -11.875 1.00 72.62 213 THR A O 1
ATOM 1714 N N . ASP A 1 214 ? -3.961 -5.836 -12.203 1.00 73.00 214 ASP A N 1
ATOM 1715 C CA . ASP A 1 214 ? -3.372 -6.470 -13.392 1.00 73.00 214 ASP A CA 1
ATOM 1716 C C . ASP A 1 214 ? -3.168 -5.521 -14.594 1.00 73.00 214 ASP A C 1
ATOM 1718 O O . ASP A 1 214 ? -2.091 -5.550 -15.208 1.00 73.00 214 ASP A O 1
ATOM 1722 N N . PRO A 1 215 ? -4.127 -4.642 -14.960 1.00 72.69 215 PRO A N 1
ATOM 1723 C CA . PRO A 1 215 ? -3.950 -3.737 -16.094 1.00 72.69 215 PRO A CA 1
ATOM 1724 C C . PRO A 1 215 ? -2.732 -2.792 -15.990 1.00 72.69 215 PRO A C 1
ATOM 1726 O O . PRO A 1 215 ? -2.015 -2.655 -16.989 1.00 72.69 215 PRO A O 1
ATOM 1729 N N . PRO A 1 216 ? -2.449 -2.121 -14.850 1.00 68.44 216 PRO A N 1
ATOM 1730 C CA . PRO A 1 216 ? -1.252 -1.288 -14.729 1.00 68.44 216 PRO A CA 1
ATOM 1731 C C . PRO A 1 216 ? 0.055 -2.097 -14.737 1.00 68.44 216 PRO A C 1
ATOM 1733 O O . PRO A 1 216 ? 1.032 -1.628 -15.323 1.00 68.44 216 PRO A O 1
ATOM 1736 N N . LEU A 1 217 ? 0.079 -3.318 -14.187 1.00 70.00 217 LEU A N 1
ATOM 1737 C CA . LEU A 1 217 ? 1.266 -4.188 -14.221 1.00 70.00 217 LEU A CA 1
ATOM 1738 C C . LEU A 1 217 ? 1.621 -4.627 -15.646 1.00 70.00 217 LEU A C 1
ATOM 1740 O O . LEU A 1 217 ? 2.788 -4.589 -16.041 1.00 70.00 217 LEU A O 1
ATOM 1744 N N . TRP A 1 218 ? 0.619 -4.980 -16.457 1.00 75.44 218 TRP A N 1
ATOM 1745 C CA . TRP A 1 218 ? 0.833 -5.300 -17.870 1.00 75.44 218 TRP A CA 1
ATOM 1746 C C . TRP A 1 218 ? 1.474 -4.134 -18.633 1.00 75.44 218 TRP A C 1
ATOM 1748 O O . TRP A 1 218 ? 2.418 -4.329 -19.399 1.00 75.44 218 TRP A O 1
ATOM 1758 N N . LYS A 1 219 ? 1.003 -2.905 -18.394 1.00 73.31 219 LYS A N 1
ATOM 1759 C CA . LYS A 1 219 ? 1.570 -1.703 -19.024 1.00 73.31 219 LYS A CA 1
ATOM 1760 C C . LYS A 1 219 ? 3.029 -1.487 -18.625 1.00 73.31 219 LYS A C 1
ATOM 1762 O O . LYS A 1 219 ? 3.847 -1.199 -19.494 1.00 73.31 219 LYS A O 1
ATOM 1767 N N . TRP A 1 220 ? 3.358 -1.654 -17.344 1.00 74.94 220 TRP A N 1
ATOM 1768 C CA . TRP A 1 220 ? 4.736 -1.534 -16.863 1.00 74.94 220 TRP A CA 1
ATOM 1769 C C . TRP A 1 220 ? 5.663 -2.557 -17.530 1.00 74.94 220 TRP A C 1
ATOM 1771 O O . TRP A 1 220 ? 6.724 -2.187 -18.025 1.00 74.94 220 TRP A O 1
ATOM 1781 N N . ARG A 1 221 ? 5.220 -3.814 -17.666 1.00 79.56 221 ARG A N 1
ATOM 1782 C CA . ARG A 1 221 ? 5.966 -4.853 -18.398 1.00 79.56 221 ARG A CA 1
ATOM 1783 C C . ARG A 1 221 ? 6.224 -4.475 -19.855 1.00 79.56 221 ARG A C 1
ATOM 1785 O O . ARG A 1 221 ? 7.338 -4.644 -20.342 1.00 79.56 221 ARG A O 1
ATOM 1792 N N . VAL A 1 222 ? 5.215 -3.944 -20.549 1.00 79.19 222 VAL A N 1
ATOM 1793 C CA . VAL A 1 222 ? 5.359 -3.477 -21.940 1.00 79.19 222 VAL A CA 1
ATOM 1794 C C . VAL A 1 222 ? 6.366 -2.331 -22.037 1.00 79.19 222 VAL A C 1
ATOM 1796 O O . VAL A 1 222 ? 7.180 -2.324 -22.959 1.00 79.19 222 VAL A O 1
ATOM 1799 N N . LEU A 1 223 ? 6.342 -1.390 -21.090 1.00 76.25 223 LEU A N 1
ATOM 1800 C CA . LEU A 1 223 ? 7.298 -0.283 -21.045 1.00 76.25 223 LEU A CA 1
ATOM 1801 C C . LEU A 1 223 ? 8.724 -0.779 -20.801 1.00 76.25 223 LEU A C 1
ATOM 1803 O O . LEU A 1 223 ? 9.616 -0.400 -21.553 1.00 76.25 223 LEU A O 1
ATOM 1807 N N . LEU A 1 224 ? 8.921 -1.681 -19.836 1.00 76.12 224 LEU A N 1
ATOM 1808 C CA . LEU A 1 224 ? 10.228 -2.264 -19.529 1.00 76.12 224 LEU A CA 1
ATOM 1809 C C . LEU A 1 224 ? 10.804 -2.994 -20.749 1.00 76.12 224 LEU A C 1
ATOM 1811 O O . LEU A 1 224 ? 11.941 -2.751 -21.149 1.00 76.12 224 LEU A O 1
ATOM 1815 N N . VAL A 1 225 ? 10.007 -3.850 -21.398 1.00 80.94 225 VAL A N 1
ATOM 1816 C CA . VAL A 1 225 ? 10.432 -4.548 -22.622 1.00 80.94 225 VAL A CA 1
ATOM 1817 C C . VAL A 1 225 ? 10.729 -3.552 -23.745 1.00 80.94 225 VAL A C 1
ATOM 1819 O O . VAL A 1 225 ? 11.731 -3.702 -24.444 1.00 80.94 225 VAL A O 1
ATOM 1822 N N . GLY A 1 226 ? 9.892 -2.526 -23.911 1.00 77.94 226 GLY A N 1
ATOM 1823 C CA . GLY A 1 226 ? 10.100 -1.468 -24.897 1.00 77.94 226 GLY A CA 1
ATOM 1824 C C . GLY A 1 226 ? 11.421 -0.729 -24.689 1.00 77.94 226 GLY A C 1
ATOM 1825 O O . GLY A 1 226 ? 12.177 -0.547 -25.641 1.00 77.94 226 GLY A O 1
ATOM 1826 N N . GLU A 1 227 ? 11.738 -0.368 -23.448 1.00 76.38 227 GLU A N 1
ATOM 1827 C CA . GLU A 1 227 ? 12.982 0.307 -23.086 1.00 76.38 227 GLU A CA 1
ATOM 1828 C C . GLU A 1 227 ? 14.208 -0.572 -23.364 1.00 76.38 227 GLU A C 1
ATOM 1830 O O . GLU A 1 227 ? 15.143 -0.130 -24.033 1.00 76.38 227 GLU A O 1
ATOM 1835 N N . VAL A 1 228 ? 14.173 -1.848 -22.967 1.00 81.50 228 VAL A N 1
ATOM 1836 C CA . VAL A 1 228 ? 15.258 -2.804 -23.247 1.00 81.50 228 VAL A CA 1
ATOM 1837 C C . VAL A 1 228 ? 15.486 -2.972 -24.751 1.00 81.50 228 VAL A C 1
ATOM 1839 O O . VAL A 1 228 ? 16.632 -3.012 -25.201 1.00 81.50 228 VAL A O 1
ATOM 1842 N N . VAL A 1 229 ? 14.417 -3.037 -25.550 1.00 80.38 229 VAL A N 1
ATOM 1843 C CA . VAL A 1 229 ? 14.519 -3.126 -27.014 1.00 80.38 229 VAL A CA 1
ATOM 1844 C C . VAL A 1 229 ? 15.144 -1.859 -27.595 1.00 80.38 229 VAL A C 1
ATOM 1846 O O . VAL A 1 229 ? 16.041 -1.956 -28.431 1.00 80.38 229 VAL A O 1
ATOM 1849 N N . VAL A 1 230 ? 14.717 -0.678 -27.141 1.00 79.19 230 VAL A N 1
ATOM 1850 C CA . VAL A 1 230 ? 15.264 0.606 -27.602 1.00 79.19 230 VAL A CA 1
ATOM 1851 C C . VAL A 1 230 ? 16.751 0.729 -27.260 1.00 79.19 230 VAL A C 1
ATOM 1853 O O . VAL A 1 230 ? 17.551 1.071 -28.134 1.00 79.19 230 VAL A O 1
ATOM 1856 N N . ILE A 1 231 ? 17.139 0.386 -26.029 1.00 78.81 231 ILE A N 1
ATOM 1857 C CA . ILE A 1 231 ? 18.542 0.367 -25.601 1.00 78.81 231 ILE A CA 1
ATOM 1858 C C . ILE A 1 231 ? 19.336 -0.638 -26.442 1.00 78.81 231 ILE A C 1
ATOM 1860 O O . ILE A 1 231 ? 20.397 -0.299 -26.964 1.00 78.81 231 ILE A O 1
ATOM 1864 N N . GLY A 1 232 ? 18.813 -1.852 -26.634 1.00 81.38 232 GLY A N 1
ATOM 1865 C CA . GLY A 1 232 ? 19.462 -2.896 -27.429 1.00 81.38 232 GLY A CA 1
ATOM 1866 C C . GLY A 1 232 ? 19.705 -2.472 -28.878 1.00 81.38 232 GLY A C 1
ATOM 1867 O O . GLY A 1 232 ? 20.802 -2.670 -29.401 1.00 81.38 232 GLY A O 1
ATOM 1868 N N . ILE A 1 233 ? 18.721 -1.824 -29.509 1.00 80.25 233 ILE A N 1
ATOM 1869 C CA . ILE A 1 233 ? 18.864 -1.234 -30.845 1.00 80.25 233 ILE A CA 1
ATOM 1870 C C . ILE A 1 233 ? 19.987 -0.189 -30.835 1.00 80.25 233 ILE A C 1
ATOM 1872 O O . ILE A 1 233 ? 20.895 -0.267 -31.664 1.00 80.25 233 ILE A O 1
ATOM 1876 N N . GLY A 1 234 ? 19.973 0.741 -29.875 1.00 75.06 234 GLY A N 1
ATOM 1877 C CA . GLY A 1 234 ? 21.011 1.764 -29.731 1.00 75.06 234 GLY A CA 1
ATOM 1878 C C . GLY A 1 234 ? 22.422 1.176 -29.606 1.00 75.06 234 GLY A C 1
ATOM 1879 O O . GLY A 1 234 ? 23.332 1.606 -30.313 1.00 75.06 234 GLY A O 1
ATOM 1880 N N . VAL A 1 235 ? 22.594 0.141 -28.779 1.00 81.88 235 VAL A N 1
ATOM 1881 C CA . VAL A 1 235 ? 23.882 -0.542 -28.571 1.00 81.88 235 VAL A CA 1
ATOM 1882 C C . VAL A 1 235 ? 24.360 -1.257 -29.836 1.00 81.88 235 VAL A C 1
ATOM 1884 O O . VAL A 1 235 ? 25.521 -1.114 -30.214 1.00 81.88 235 VAL A O 1
ATOM 1887 N N . VAL A 1 236 ? 23.487 -2.001 -30.525 1.00 83.12 236 VAL A N 1
ATOM 1888 C CA . VAL A 1 236 ? 23.852 -2.708 -31.767 1.00 83.12 236 VAL A CA 1
ATOM 1889 C C . VAL A 1 236 ? 24.307 -1.728 -32.845 1.00 83.12 236 VAL A C 1
ATOM 1891 O O . VAL A 1 236 ? 25.282 -1.999 -33.547 1.00 83.12 236 VAL A O 1
ATOM 1894 N N . PHE A 1 237 ? 23.630 -0.586 -32.972 1.00 75.75 237 PHE A N 1
ATOM 1895 C CA . PHE A 1 237 ? 24.033 0.447 -33.921 1.00 75.75 237 PHE A CA 1
ATOM 1896 C C . PHE A 1 237 ? 25.343 1.123 -33.519 1.00 75.75 237 PHE A C 1
ATOM 1898 O O . PHE A 1 237 ? 26.195 1.310 -34.385 1.00 75.75 237 PHE A O 1
ATOM 1905 N N . PHE A 1 238 ? 25.549 1.416 -32.233 1.00 75.06 238 PHE A N 1
ATOM 1906 C CA . PHE A 1 238 ? 26.814 1.959 -31.735 1.00 75.06 238 PHE A CA 1
ATOM 1907 C C . PHE A 1 238 ? 27.995 1.029 -32.051 1.00 75.06 238 PHE A C 1
ATOM 1909 O O . PHE A 1 238 ? 28.989 1.470 -32.615 1.00 75.06 238 PHE A O 1
ATOM 1916 N N . LEU A 1 239 ? 27.849 -0.276 -31.797 1.00 78.94 239 LEU A N 1
ATOM 1917 C CA . LEU A 1 239 ? 28.876 -1.288 -32.088 1.00 78.94 239 LEU A CA 1
ATOM 1918 C C . LEU A 1 239 ? 29.111 -1.538 -33.586 1.00 78.94 239 LEU A C 1
ATOM 1920 O O . LEU A 1 239 ? 30.127 -2.112 -33.958 1.00 78.94 239 LEU A O 1
ATOM 1924 N N . ARG A 1 240 ? 28.156 -1.184 -34.452 1.00 74.62 240 ARG A N 1
ATOM 1925 C CA . ARG A 1 240 ? 28.294 -1.289 -35.916 1.00 74.62 240 ARG A CA 1
ATOM 1926 C C . ARG A 1 240 ? 28.932 -0.052 -36.549 1.00 74.62 240 ARG A C 1
ATOM 1928 O O . ARG A 1 240 ? 29.337 -0.136 -37.706 1.00 74.62 240 ARG A O 1
ATOM 1935 N N . LEU A 1 241 ? 28.933 1.077 -35.842 1.00 65.62 241 LEU A N 1
ATOM 1936 C CA . LEU A 1 241 ? 29.409 2.377 -36.323 1.00 65.62 241 LEU A CA 1
ATOM 1937 C C . LEU A 1 241 ? 30.747 2.805 -35.699 1.00 65.62 241 LEU A C 1
ATOM 1939 O O . LEU A 1 241 ? 31.395 3.678 -36.272 1.00 65.62 241 LEU A O 1
ATOM 1943 N N . GLY A 1 242 ? 31.135 2.232 -34.555 1.00 52.41 242 GLY A N 1
ATOM 1944 C CA . GLY A 1 242 ? 32.467 2.370 -33.948 1.00 52.41 242 GLY A CA 1
ATOM 1945 C C . GLY A 1 242 ? 33.399 1.238 -34.348 1.00 52.41 242 GLY A C 1
ATOM 1946 O O . GLY A 1 242 ? 34.602 1.526 -34.525 1.00 52.41 242 GLY A O 1
#

Secondary structure (DSSP, 8-state):
--------TTSSTTSSS-------HHHHHHHHHHHHHHHHHHHHHHHT-TT------HHHHHHHHHHHHHHHHTTGGGS-HHHHHHHHHTT--S-HHHHHHHHHHHH--TTS-HHHHHHHHHHHHHTT-HHHHHHHHHTS-TTSTTHHHHHHHHHHHTTSS---HHHHHHHHHHHHHHS-SSHHHHHHHHHHHHHHT-HHHHHHHHHHHHHHHHHHHHHHHHHHHHHHHHHHHHHHHHHHH-

Radius of gyration: 30.11 Å; chains: 1; bounding box: 87×52×91 Å

Foldseek 3Di:
DDDDDDDDVPPPPPPPVPPPPPPPVVVVVLVVVLVVLVVVLVCVVVVVVVPPDDDDDPLVVLQVVLLLLVLVVVCLVVDDPVVVVVCVVVVPPVCSLVVSLVVLVVVDDPPDDLVSLLVNLVSCLVVVVVVVSCVSLVPDDCPDPPSVLSNVLSCLLSVVDDDDLVCLVVNLVVLVVPDDPTNSSLNSNLSSCVSSVPPVSNVVSVVVSCVVSVVVVVSVVVVVVSVVVSVVSVVVVVVVVD

Sequence (242 aa):
MESKQLVDPTSDTRLDLQEEIQFSSLLTVVCLMVCAAGMGLLFWAVTLSDDVRLASPESRDLERIASRMLSFESRLPELSSFEQVMYRLGGQDGETQEEIRLWYEETVDEQSRPLDGLYLGMIYGEAGLTNQLSQFVAKWESEQQPQALFRRLLEAGYGQRETSPEDYGFLQARLAEETPTNWFYFHLAQRIAVQAGDQDLQANLQRQESQLTDPPLWKWRVLLVGEVVVIGIGVVFFLRLG

pLDDT: mean 77.98, std 15.56, range [34.25, 95.25]